Protein AF-A0A6N7HV44-F1 (afdb_monomer)

Structure (mmCIF, N/CA/C/O backbone):
data_AF-A0A6N7HV44-F1
#
_entry.id   AF-A0A6N7HV44-F1
#
loop_
_atom_site.group_PDB
_atom_site.id
_atom_site.type_symbol
_atom_site.label_atom_id
_atom_site.label_alt_id
_atom_site.label_comp_id
_atom_site.label_asym_id
_atom_site.label_entity_id
_atom_site.label_seq_id
_atom_site.pdbx_PDB_ins_code
_atom_site.Cartn_x
_atom_site.Cartn_y
_atom_site.Cartn_z
_atom_site.occupancy
_atom_site.B_iso_or_equiv
_atom_site.auth_seq_id
_atom_site.auth_comp_id
_atom_site.auth_asym_id
_atom_site.auth_atom_id
_atom_site.pdbx_PDB_model_num
ATOM 1 N N . MET A 1 1 ? 0.371 7.170 -25.358 1.00 44.53 1 MET A N 1
ATOM 2 C CA . MET A 1 1 ? 0.422 5.811 -24.770 1.00 44.53 1 MET A CA 1
ATOM 3 C C . MET A 1 1 ? -0.003 5.939 -23.317 1.00 44.53 1 MET A C 1
ATOM 5 O O . MET A 1 1 ? 0.373 6.933 -22.708 1.00 44.53 1 MET A O 1
ATOM 9 N N . SER A 1 2 ? -0.839 5.037 -22.796 1.00 57.25 2 SER A N 1
ATOM 10 C CA . SER A 1 2 ? -1.269 5.113 -21.392 1.00 57.25 2 SER A CA 1
ATOM 11 C C . SER A 1 2 ? -0.054 4.933 -20.475 1.00 57.25 2 SER A C 1
ATOM 13 O O . SER A 1 2 ? 0.762 4.050 -20.718 1.00 57.25 2 SER A O 1
ATOM 15 N N . THR A 1 3 ? 0.102 5.785 -19.461 1.00 82.81 3 THR A N 1
ATOM 16 C CA . THR A 1 3 ? 1.220 5.741 -18.492 1.00 82.81 3 THR A CA 1
ATOM 17 C C . THR A 1 3 ? 1.014 4.703 -17.382 1.00 82.81 3 THR A C 1
ATOM 19 O O . THR A 1 3 ? 1.837 4.588 -16.479 1.00 82.81 3 THR A O 1
ATOM 22 N N . HIS A 1 4 ? -0.100 3.973 -17.436 1.00 91.25 4 HIS A N 1
ATOM 23 C CA . HIS A 1 4 ? -0.541 2.956 -16.489 1.00 91.25 4 HIS A CA 1
ATOM 24 C C . HIS A 1 4 ? -1.362 1.884 -17.227 1.00 91.25 4 HIS A C 1
ATOM 26 O O . HIS A 1 4 ? -1.752 2.080 -18.382 1.00 91.25 4 HIS A O 1
ATOM 32 N N . GLY A 1 5 ? -1.634 0.767 -16.553 1.00 95.38 5 GLY A N 1
ATOM 33 C CA . GLY A 1 5 ? -2.371 -0.378 -17.082 1.00 95.38 5 GLY A CA 1
ATOM 34 C C . GLY A 1 5 ? -1.591 -1.693 -16.967 1.00 95.38 5 GLY A C 1
ATOM 35 O O . GLY A 1 5 ? -0.561 -1.751 -16.286 1.00 95.38 5 GLY A O 1
ATOM 36 N N . PRO A 1 6 ? -2.080 -2.769 -17.607 1.00 97.25 6 PRO A N 1
ATOM 37 C CA . PRO A 1 6 ? -1.416 -4.068 -17.611 1.00 97.25 6 PRO A CA 1
ATOM 38 C C . PRO A 1 6 ? -0.027 -4.006 -18.261 1.00 97.25 6 PRO A C 1
ATOM 40 O O . PRO A 1 6 ? 0.135 -3.478 -19.357 1.00 97.25 6 PRO A O 1
ATOM 43 N N . LEU A 1 7 ? 0.965 -4.603 -17.601 1.00 97.50 7 LEU A N 1
ATOM 44 C CA . LEU A 1 7 ? 2.312 -4.841 -18.139 1.00 97.50 7 LEU A CA 1
ATOM 45 C C . LEU A 1 7 ? 2.432 -6.214 -18.812 1.00 97.50 7 LEU A C 1
ATOM 47 O O . LEU A 1 7 ? 3.400 -6.498 -19.511 1.00 97.50 7 LEU A O 1
ATOM 51 N N . VAL A 1 8 ? 1.459 -7.090 -18.567 1.00 97.06 8 VAL A N 1
ATOM 52 C CA . VAL A 1 8 ? 1.407 -8.457 -19.084 1.00 97.06 8 VAL A CA 1
ATOM 53 C C . VAL A 1 8 ? -0.006 -8.768 -19.561 1.00 97.06 8 VAL A C 1
ATOM 55 O O . VAL A 1 8 ? -0.971 -8.163 -19.094 1.00 97.06 8 VAL A O 1
ATOM 58 N N . ASP A 1 9 ? -0.146 -9.763 -20.437 1.00 96.88 9 ASP A N 1
ATOM 59 C CA . ASP A 1 9 ? -1.463 -10.305 -20.774 1.00 96.88 9 ASP A CA 1
ATOM 60 C C . ASP A 1 9 ? -2.118 -10.903 -19.507 1.00 96.88 9 ASP A C 1
ATOM 62 O O . ASP A 1 9 ? -1.552 -11.834 -18.911 1.00 96.88 9 ASP A O 1
ATOM 66 N N . PRO A 1 10 ? -3.315 -10.431 -19.094 1.00 95.50 10 PRO A N 1
ATOM 67 C CA . PRO A 1 10 ? -4.035 -10.966 -17.942 1.00 95.50 10 PRO A CA 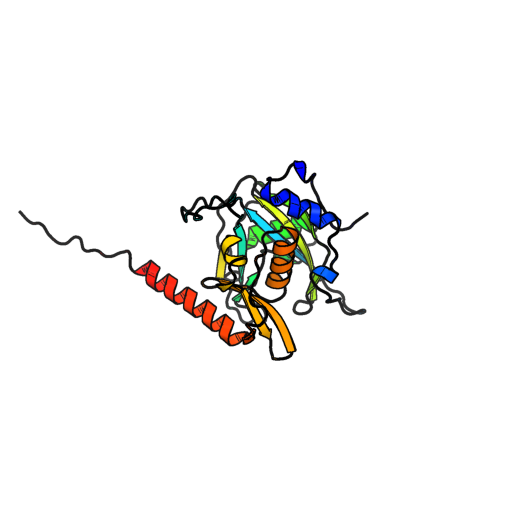1
ATOM 68 C C . PRO A 1 10 ? -4.333 -12.471 -18.016 1.00 95.50 10 PRO A C 1
ATOM 70 O O . PRO A 1 10 ? -4.612 -13.088 -16.992 1.00 95.50 10 PRO A O 1
ATOM 73 N N . ALA A 1 11 ? -4.305 -13.109 -19.188 1.00 94.81 11 ALA A N 1
ATOM 74 C CA . ALA A 1 11 ? -4.445 -14.562 -19.293 1.00 94.81 11 ALA A CA 1
ATOM 75 C C . ALA A 1 11 ? -3.256 -15.322 -18.669 1.00 94.81 11 ALA A C 1
ATOM 77 O O . ALA A 1 11 ? -3.420 -16.460 -18.218 1.00 94.81 11 ALA A O 1
ATOM 78 N N . THR A 1 12 ? -2.088 -14.677 -18.596 1.00 95.50 12 THR A N 1
ATOM 79 C CA . THR A 1 12 ? -0.819 -15.270 -18.146 1.00 95.50 12 THR A CA 1
ATOM 80 C C . THR A 1 12 ? -0.569 -15.150 -16.641 1.00 95.50 12 THR A C 1
ATOM 82 O O . THR A 1 12 ? 0.448 -15.647 -16.158 1.00 95.50 12 THR A O 1
ATOM 85 N N . VAL A 1 13 ? -1.455 -14.483 -15.892 1.00 94.56 13 VAL A N 1
ATOM 86 C CA . VAL A 1 13 ? -1.372 -14.364 -14.425 1.00 94.56 13 VAL A CA 1
ATOM 87 C C . VAL A 1 13 ? -2.276 -15.403 -13.737 1.00 94.56 13 VAL A C 1
ATOM 89 O O . VAL A 1 13 ? -3.190 -15.943 -14.384 1.00 94.56 13 VAL A O 1
ATOM 92 N N . PRO A 1 14 ? -2.066 -15.699 -12.435 1.00 92.25 14 PRO A N 1
ATOM 93 C CA . PRO A 1 14 ? -2.928 -16.609 -11.683 1.00 92.25 14 PRO A CA 1
ATOM 94 C C . PRO A 1 14 ? -4.411 -16.236 -11.780 1.00 92.25 14 PRO A C 1
ATOM 96 O O . PRO A 1 14 ? -4.765 -15.057 -11.805 1.00 92.25 14 PRO A O 1
ATOM 99 N N . GLY A 1 15 ? -5.286 -17.249 -11.794 1.00 91.75 15 GLY A N 1
ATOM 100 C CA . GLY A 1 15 ? -6.733 -17.083 -11.989 1.00 91.75 15 GLY A CA 1
ATOM 101 C C . GLY A 1 15 ? -7.371 -16.039 -11.065 1.00 91.75 15 GLY A C 1
ATOM 102 O O . GLY A 1 15 ? -8.158 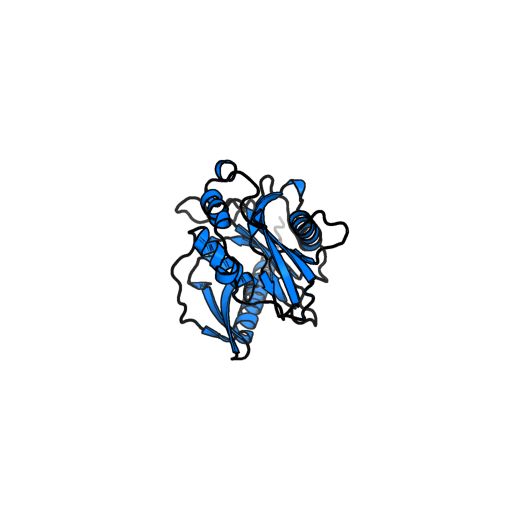-15.216 -11.528 1.00 91.75 15 GLY A O 1
ATOM 103 N N . TRP A 1 16 ? -6.962 -16.021 -9.794 1.00 90.75 16 TRP A N 1
ATOM 104 C CA . TRP A 1 16 ? -7.446 -15.078 -8.782 1.00 90.75 16 TRP A CA 1
ATOM 105 C C . TRP A 1 16 ? -7.056 -13.616 -9.059 1.00 90.75 16 TRP A C 1
ATOM 107 O O . TRP A 1 16 ? -7.758 -12.714 -8.612 1.00 90.75 16 TRP A O 1
ATOM 117 N N . MET A 1 17 ? -5.986 -13.358 -9.821 1.00 93.75 17 MET A N 1
ATOM 118 C CA . MET A 1 17 ? -5.486 -12.007 -10.112 1.00 93.75 17 MET A CA 1
ATOM 119 C C . MET A 1 17 ? -6.024 -11.441 -11.433 1.00 93.75 17 MET A C 1
ATOM 121 O O . MET A 1 17 ? -5.955 -10.237 -11.670 1.00 93.75 17 MET A O 1
ATOM 125 N N . ARG A 1 18 ? -6.578 -12.286 -12.313 1.00 95.19 18 ARG A N 1
ATOM 126 C CA . ARG A 1 18 ? -6.957 -11.887 -13.682 1.00 95.19 18 ARG A CA 1
ATOM 127 C C . ARG A 1 18 ? -7.929 -10.711 -13.714 1.00 95.19 18 ARG A C 1
ATOM 129 O O . ARG A 1 18 ? -7.759 -9.816 -14.536 1.00 95.19 18 ARG A O 1
ATOM 136 N N . ARG A 1 19 ? -8.940 -10.711 -12.833 1.00 95.44 19 ARG A N 1
ATOM 137 C CA . ARG A 1 19 ? -9.914 -9.609 -12.731 1.00 95.44 19 ARG A CA 1
ATOM 138 C C . ARG A 1 19 ? -9.224 -8.308 -12.330 1.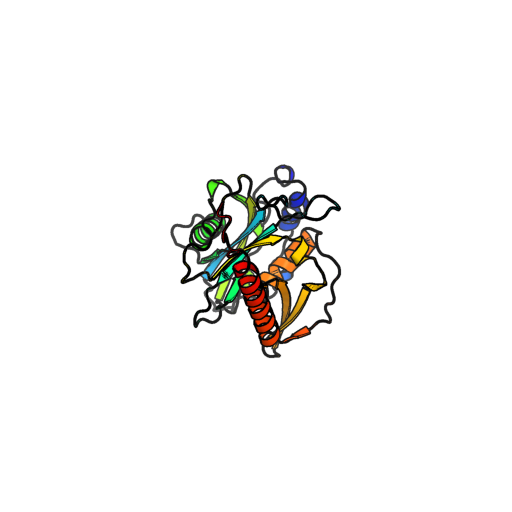00 95.44 19 ARG A C 1
ATOM 140 O O . ARG A 1 19 ? -9.440 -7.298 -12.988 1.00 95.44 19 ARG A O 1
ATOM 147 N N . LEU A 1 20 ? -8.365 -8.371 -11.311 1.00 95.50 20 LEU A N 1
ATOM 148 C CA . LEU A 1 20 ? -7.593 -7.231 -10.825 1.00 95.50 20 LEU A CA 1
ATOM 149 C C . LEU A 1 20 ? -6.723 -6.631 -11.940 1.00 95.50 20 LEU A C 1
ATOM 151 O O . LEU A 1 20 ? -6.824 -5.438 -12.198 1.00 95.50 20 LEU A O 1
ATOM 155 N N . VAL A 1 21 ? -5.941 -7.450 -12.657 1.00 97.19 21 VAL A N 1
ATOM 156 C CA . VAL A 1 21 ? -5.084 -6.962 -13.756 1.00 97.19 21 VAL A CA 1
ATOM 157 C C . VAL A 1 21 ? -5.916 -6.381 -14.902 1.00 97.19 21 VAL A C 1
ATOM 159 O O . VAL A 1 21 ? -5.584 -5.316 -15.397 1.00 97.19 21 VAL A O 1
ATOM 162 N N . ARG A 1 22 ? -7.028 -7.012 -15.307 1.00 96.88 22 ARG A N 1
ATOM 163 C CA . ARG A 1 22 ? -7.910 -6.445 -16.351 1.00 96.88 22 ARG A CA 1
ATOM 164 C C . ARG A 1 22 ? -8.488 -5.088 -15.954 1.00 96.88 22 ARG A C 1
ATOM 166 O O . ARG A 1 22 ? -8.609 -4.204 -16.793 1.00 96.88 22 ARG A O 1
ATOM 173 N N . ALA A 1 23 ? -8.845 -4.917 -14.685 1.00 95.69 23 ALA A N 1
ATOM 174 C CA . ALA A 1 23 ? -9.428 -3.673 -14.206 1.00 95.69 23 ALA A CA 1
ATOM 175 C C . ALA A 1 23 ? -8.439 -2.490 -14.234 1.00 95.69 23 ALA A C 1
ATOM 177 O O . ALA A 1 23 ? -8.887 -1.347 -14.314 1.00 95.69 23 ALA A O 1
ATOM 178 N N . THR A 1 24 ? -7.117 -2.729 -14.227 1.00 95.62 24 THR A N 1
ATOM 179 C CA . THR A 1 24 ? -6.125 -1.636 -14.253 1.00 95.62 24 THR A CA 1
ATOM 180 C C . THR A 1 24 ? -6.063 -0.893 -15.583 1.00 95.62 24 THR A C 1
ATOM 182 O O . THR A 1 24 ? -5.658 0.265 -15.599 1.00 95.62 24 THR A O 1
ATOM 185 N N . GLU A 1 25 ? -6.511 -1.509 -16.681 1.00 94.38 25 GLU A N 1
ATOM 186 C CA . GLU A 1 25 ? -6.585 -0.875 -18.007 1.00 94.38 25 GLU A CA 1
ATOM 187 C C . GLU A 1 25 ? -7.454 0.391 -17.999 1.00 94.38 25 GLU A C 1
ATOM 189 O O . GLU A 1 25 ? -7.177 1.345 -18.719 1.00 94.38 25 GLU A O 1
ATOM 194 N N . HIS A 1 26 ? -8.477 0.410 -17.144 1.00 92.75 26 HIS A N 1
ATOM 195 C CA . HIS A 1 26 ? -9.445 1.501 -17.032 1.00 92.75 26 HIS A CA 1
ATOM 196 C C . HIS A 1 26 ? -9.323 2.255 -15.700 1.00 92.75 26 HIS A C 1
ATOM 198 O O . HIS A 1 26 ? -10.220 3.022 -15.338 1.00 92.75 26 HIS A O 1
ATOM 204 N N . ALA A 1 27 ? -8.251 2.011 -14.942 1.00 91.81 27 ALA A N 1
ATOM 205 C CA . ALA A 1 27 ? -8.044 2.641 -13.649 1.00 91.81 27 ALA A CA 1
ATOM 206 C C . ALA A 1 27 ? -7.784 4.137 -13.814 1.00 91.81 27 ALA A C 1
ATOM 208 O O . ALA A 1 27 ? -6.936 4.551 -14.595 1.00 91.81 27 ALA A O 1
ATOM 209 N N . ARG A 1 28 ? -8.475 4.964 -13.032 1.00 89.38 28 ARG A N 1
ATOM 210 C CA . ARG A 1 28 ? -8.265 6.413 -13.016 1.00 89.38 28 ARG A CA 1
ATOM 211 C C . ARG A 1 28 ? -7.860 6.861 -11.620 1.00 89.38 28 ARG A C 1
ATOM 213 O O . ARG A 1 28 ? -8.396 6.377 -10.625 1.00 89.38 28 ARG A O 1
ATOM 220 N N . GLY A 1 29 ? -6.913 7.797 -11.545 1.00 86.06 29 GLY A N 1
ATOM 221 C CA . GLY A 1 29 ? -6.385 8.281 -10.267 1.00 86.06 29 GLY A CA 1
ATOM 222 C C . GLY A 1 29 ? -7.478 8.827 -9.342 1.00 86.06 29 GLY A C 1
ATOM 223 O O . GLY A 1 29 ? -7.471 8.519 -8.156 1.00 86.06 29 GLY A O 1
ATOM 224 N N . ASP A 1 30 ? -8.482 9.517 -9.895 1.00 85.25 30 ASP A N 1
ATOM 225 C CA . ASP A 1 30 ? -9.621 10.106 -9.170 1.00 85.25 30 ASP A CA 1
ATOM 226 C C . ASP A 1 30 ? -10.544 9.082 -8.486 1.00 85.25 30 ASP A C 1
ATOM 228 O O . ASP A 1 30 ? -11.299 9.448 -7.579 1.00 85.25 30 ASP A O 1
ATOM 232 N N . GLN A 1 31 ? -10.481 7.810 -8.896 1.00 84.38 31 GLN A N 1
ATOM 233 C CA . GLN A 1 31 ? -11.181 6.699 -8.243 1.00 84.38 31 GLN A CA 1
ATOM 234 C C . GLN A 1 31 ? -10.471 6.234 -6.965 1.00 84.38 31 GLN A C 1
ATOM 236 O O . GLN A 1 31 ? -11.116 5.648 -6.101 1.00 84.38 31 GLN A O 1
ATOM 241 N N . ILE A 1 32 ? -9.164 6.489 -6.853 1.00 83.44 32 ILE A N 1
ATOM 242 C CA . ILE A 1 32 ? -8.319 6.073 -5.726 1.00 83.44 32 ILE A CA 1
ATOM 243 C C . ILE A 1 32 ? -8.083 7.258 -4.784 1.00 83.44 32 ILE A C 1
ATOM 245 O O . ILE A 1 32 ? -8.259 7.162 -3.572 1.00 83.44 32 ILE A O 1
ATOM 249 N N . SER A 1 33 ? -7.684 8.398 -5.348 1.00 84.00 33 SER A N 1
ATOM 250 C CA . SER A 1 33 ? -7.395 9.638 -4.638 1.00 84.00 33 SER A CA 1
ATOM 251 C C . SER A 1 33 ? -7.698 10.835 -5.533 1.00 84.00 33 SER A C 1
ATOM 253 O O . SER A 1 33 ? -7.181 10.956 -6.638 1.00 84.00 33 SER A O 1
ATOM 255 N N . ARG A 1 34 ? -8.496 11.780 -5.029 1.00 80.44 34 ARG A N 1
ATOM 256 C CA . ARG A 1 34 ? -8.766 13.059 -5.714 1.00 80.44 34 ARG A CA 1
ATOM 257 C C . ARG A 1 34 ? -7.754 14.151 -5.373 1.00 80.44 34 ARG A C 1
ATOM 259 O O . ARG A 1 34 ? -7.957 15.307 -5.726 1.00 80.44 34 ARG A O 1
ATOM 266 N N . ARG A 1 35 ? -6.703 13.811 -4.623 1.00 81.88 35 ARG A N 1
ATOM 267 C CA . ARG A 1 35 ? -5.685 14.776 -4.211 1.00 81.88 35 ARG A CA 1
ATOM 268 C C . ARG A 1 35 ? -4.776 15.070 -5.398 1.00 81.88 35 ARG A C 1
ATOM 270 O O . ARG A 1 35 ? -4.290 14.144 -6.042 1.00 81.88 35 ARG A O 1
ATOM 277 N N . LEU A 1 36 ? -4.554 16.351 -5.661 1.00 75.81 36 LEU A N 1
ATOM 278 C CA . LEU A 1 36 ? -3.699 16.841 -6.738 1.00 75.81 36 LEU A CA 1
ATOM 279 C C . LEU A 1 36 ? -2.500 17.583 -6.140 1.00 75.81 36 LEU A C 1
ATOM 281 O O . LEU A 1 36 ? -2.641 18.155 -5.053 1.00 75.81 36 LEU A O 1
ATOM 285 N N . PRO A 1 37 ? -1.331 17.546 -6.803 1.00 78.19 37 PRO A N 1
ATOM 286 C CA . PRO A 1 37 ? -0.209 18.379 -6.402 1.00 78.19 37 PRO A CA 1
ATOM 287 C C . PRO A 1 37 ? -0.571 19.868 -6.543 1.00 78.19 37 PRO A C 1
ATOM 289 O O . PRO A 1 37 ? -1.438 20.193 -7.356 1.00 78.19 37 PRO A O 1
ATOM 292 N N . PRO A 1 38 ? 0.072 20.765 -5.775 1.00 79.56 38 PRO A N 1
ATOM 293 C CA . PRO A 1 38 ? -0.028 22.204 -6.002 1.00 79.56 38 PRO A CA 1
ATOM 294 C C . PRO A 1 38 ? 0.448 22.559 -7.416 1.00 79.56 38 PRO A C 1
ATOM 296 O O . PRO A 1 38 ? 1.340 21.888 -7.942 1.00 79.56 38 PRO A O 1
ATOM 299 N N . ASP A 1 39 ? -0.106 23.618 -8.010 1.00 74.38 39 ASP A N 1
ATOM 300 C CA . ASP A 1 39 ? 0.261 24.064 -9.365 1.00 74.38 39 ASP A CA 1
ATOM 301 C C . ASP A 1 39 ? 1.742 24.482 -9.472 1.00 74.38 39 ASP A C 1
ATOM 303 O O . ASP A 1 39 ? 2.353 24.351 -10.531 1.00 74.38 39 ASP A O 1
ATOM 307 N N . ASP A 1 40 ? 2.328 24.949 -8.368 1.00 76.44 40 ASP A N 1
ATOM 308 C CA . ASP A 1 40 ? 3.732 25.344 -8.206 1.00 76.44 40 ASP A CA 1
ATOM 309 C C . ASP A 1 40 ? 4.590 24.282 -7.495 1.00 76.44 40 ASP A C 1
ATOM 311 O O . ASP A 1 40 ? 5.772 24.499 -7.225 1.00 76.44 40 ASP A O 1
ATOM 315 N N . GLY A 1 41 ? 4.005 23.126 -7.179 1.00 69.06 41 GLY A N 1
ATOM 316 C CA . GLY A 1 41 ? 4.705 22.042 -6.513 1.00 69.06 41 GLY A CA 1
ATOM 317 C C . GLY A 1 41 ? 5.624 21.290 -7.472 1.00 69.06 41 GLY A C 1
ATOM 318 O O . GLY A 1 41 ? 5.214 20.905 -8.569 1.00 69.06 41 GLY A O 1
ATOM 319 N N . ASP A 1 42 ? 6.831 20.975 -7.004 1.00 83.94 42 ASP A N 1
ATOM 320 C CA . ASP A 1 42 ? 7.720 19.992 -7.629 1.00 83.94 42 ASP A CA 1
ATOM 321 C C . ASP A 1 42 ? 7.728 18.694 -6.802 1.00 83.94 42 ASP A C 1
ATOM 323 O O . ASP A 1 42 ? 8.637 18.448 -6.003 1.00 83.94 42 ASP A O 1
ATOM 327 N N . PRO A 1 43 ? 6.645 17.894 -6.852 1.00 87.81 43 PRO A N 1
ATOM 328 C CA . PRO A 1 43 ? 6.581 16.661 -6.093 1.00 87.81 43 PRO A CA 1
ATOM 329 C C . PRO A 1 43 ? 7.538 15.633 -6.690 1.00 87.81 43 PRO A C 1
ATOM 331 O O . PRO A 1 43 ? 7.564 15.395 -7.901 1.00 87.81 43 PRO A O 1
ATOM 334 N N . ARG A 1 44 ? 8.276 14.969 -5.805 1.00 92.56 44 ARG A N 1
ATOM 335 C CA . ARG A 1 44 ? 9.219 13.921 -6.191 1.00 92.56 44 ARG A CA 1
ATOM 336 C C . ARG A 1 44 ? 8.459 12.686 -6.670 1.00 92.56 44 ARG A C 1
ATOM 338 O O . ARG A 1 44 ? 7.379 12.383 -6.159 1.00 92.56 44 ARG A O 1
ATOM 345 N N . ASP A 1 45 ? 9.012 11.971 -7.640 1.00 95.94 45 ASP A N 1
ATOM 346 C CA . ASP A 1 45 ? 8.469 10.676 -8.045 1.00 95.94 45 ASP A CA 1
ATOM 347 C C . ASP A 1 45 ? 8.882 9.604 -7.019 1.00 95.94 45 ASP A C 1
ATOM 349 O O . ASP A 1 45 ? 9.997 9.602 -6.497 1.00 95.94 45 ASP A O 1
ATOM 353 N N . ALA A 1 46 ? 7.949 8.710 -6.710 1.00 97.31 46 ALA A N 1
ATOM 354 C CA . ALA A 1 46 ? 8.135 7.577 -5.812 1.00 97.31 46 ALA A CA 1
ATOM 355 C C . ALA A 1 46 ? 7.352 6.377 -6.346 1.00 97.31 46 ALA A C 1
ATOM 357 O O . ALA A 1 46 ? 6.398 6.545 -7.116 1.00 97.31 46 ALA A O 1
ATOM 358 N N . SER A 1 47 ? 7.707 5.171 -5.916 1.00 98.31 47 SER A N 1
ATOM 359 C CA . SER A 1 47 ? 6.986 3.956 -6.302 1.00 98.31 47 SER A CA 1
ATOM 360 C C . SER A 1 47 ? 6.798 3.027 -5.117 1.00 98.31 47 SER A C 1
ATOM 362 O O . SER A 1 47 ? 7.657 2.939 -4.249 1.00 98.31 47 SER A O 1
ATOM 364 N N . VAL A 1 48 ? 5.659 2.335 -5.088 1.00 98.56 48 VAL A N 1
ATOM 365 C CA . VAL A 1 48 ? 5.343 1.346 -4.049 1.00 98.56 48 VAL A CA 1
ATOM 366 C C . VAL A 1 48 ? 4.991 0.010 -4.674 1.00 98.56 48 VAL A C 1
ATOM 368 O O . VAL A 1 48 ? 4.305 -0.039 -5.699 1.00 98.56 48 VAL A O 1
ATOM 371 N N . LEU A 1 49 ? 5.424 -1.078 -4.047 1.00 98.75 49 LEU A N 1
ATOM 372 C CA . LEU A 1 49 ? 5.170 -2.434 -4.503 1.00 98.75 49 LEU A CA 1
ATOM 373 C C . LEU A 1 49 ? 3.936 -3.021 -3.810 1.00 98.75 49 LEU A C 1
ATOM 375 O O . LEU A 1 49 ? 3.956 -3.383 -2.636 1.00 98.75 49 LEU A O 1
ATOM 379 N N . VAL A 1 50 ? 2.857 -3.195 -4.568 1.00 98.62 50 VAL A N 1
ATOM 380 C CA . VAL A 1 50 ? 1.677 -3.948 -4.132 1.00 98.62 50 VAL A CA 1
ATOM 381 C C . VAL A 1 50 ? 1.879 -5.409 -4.529 1.00 98.62 50 VAL A C 1
ATOM 383 O O . VAL A 1 50 ? 1.491 -5.845 -5.620 1.00 98.62 50 VAL A O 1
ATOM 386 N N . LEU A 1 51 ? 2.545 -6.158 -3.651 1.00 98.31 51 LEU A N 1
ATOM 387 C CA . LEU A 1 51 ? 2.948 -7.535 -3.910 1.00 98.31 51 LEU A CA 1
ATOM 388 C C . LEU A 1 51 ? 1.967 -8.538 -3.307 1.00 98.31 51 LEU A C 1
ATOM 390 O O . LEU A 1 51 ? 1.862 -8.654 -2.087 1.00 98.31 51 LEU A O 1
ATOM 394 N N . PHE A 1 52 ? 1.294 -9.297 -4.170 1.00 96.69 52 PHE A N 1
ATOM 395 C CA . PHE A 1 52 ? 0.409 -10.381 -3.757 1.00 96.69 52 PHE A CA 1
ATOM 396 C C . PHE A 1 52 ? 1.106 -11.745 -3.792 1.00 96.69 52 PHE A C 1
ATOM 398 O O . PHE A 1 52 ? 1.869 -12.053 -4.714 1.00 96.69 52 PHE A O 1
ATOM 405 N N . ALA A 1 53 ? 0.785 -12.619 -2.844 1.00 89.75 53 ALA A N 1
ATOM 406 C CA . ALA A 1 53 ? 1.149 -14.030 -2.906 1.00 89.75 53 ALA A CA 1
ATOM 407 C C . ALA A 1 53 ? -0.091 -14.914 -3.015 1.00 89.75 53 ALA A C 1
ATOM 409 O O . ALA A 1 53 ? -1.189 -14.551 -2.597 1.00 89.75 53 ALA A O 1
ATOM 410 N N . ASN A 1 54 ? 0.092 -16.117 -3.555 1.00 84.06 54 ASN A N 1
ATOM 411 C CA . ASN A 1 54 ? -0.975 -17.107 -3.577 1.00 84.06 54 ASN A CA 1
ATOM 412 C C . ASN A 1 54 ? -1.381 -17.476 -2.136 1.00 84.06 54 ASN A C 1
ATOM 414 O O . ASN A 1 54 ? -0.506 -17.691 -1.301 1.00 84.06 54 ASN A O 1
ATOM 418 N N . GLY A 1 55 ? -2.685 -17.612 -1.869 1.00 64.69 55 GLY A N 1
ATOM 419 C CA . GLY A 1 55 ? -3.273 -17.807 -0.531 1.00 64.69 55 GLY A CA 1
ATOM 420 C C . GLY A 1 55 ? -2.934 -19.117 0.198 1.00 64.69 55 GLY A C 1
ATOM 421 O O . GLY A 1 55 ? -3.593 -19.467 1.176 1.00 64.69 55 GLY A O 1
ATOM 422 N N . ALA A 1 56 ? -1.936 -19.863 -0.277 1.00 55.47 56 ALA A N 1
ATOM 423 C CA . ALA A 1 56 ? -1.337 -20.980 0.436 1.00 55.47 56 ALA A CA 1
ATOM 424 C C . ALA A 1 56 ? -0.127 -20.442 1.210 1.00 55.47 56 ALA A C 1
ATOM 426 O O . ALA A 1 56 ? 0.978 -20.341 0.676 1.00 55.47 56 ALA A O 1
ATOM 427 N N . ASN A 1 57 ? -0.346 -20.037 2.459 1.00 47.84 57 ASN A N 1
ATOM 428 C CA . ASN A 1 57 ? 0.741 -19.647 3.344 1.00 47.84 57 ASN A CA 1
ATOM 429 C C . ASN A 1 57 ? 1.655 -20.871 3.603 1.00 47.84 57 ASN A C 1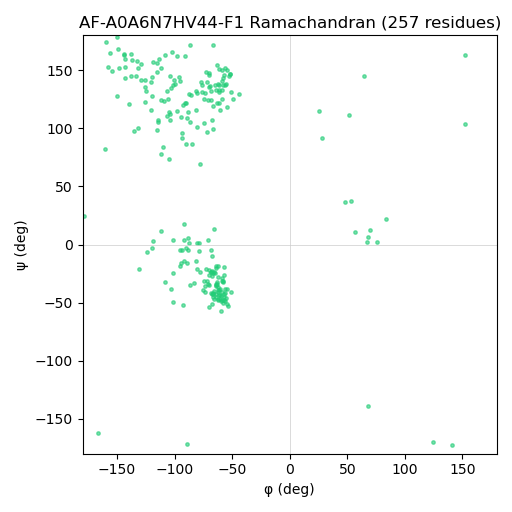
ATOM 431 O O . ASN A 1 57 ? 1.161 -21.880 4.109 1.00 47.84 57 ASN A O 1
ATOM 435 N N . PRO A 1 58 ? 2.966 -20.822 3.300 1.00 40.22 58 PRO A N 1
ATOM 436 C CA . PRO A 1 58 ? 3.895 -21.895 3.660 1.00 40.22 58 PRO A CA 1
ATOM 437 C C . PRO A 1 58 ? 4.128 -22.021 5.181 1.00 40.22 58 PRO A C 1
ATOM 439 O O . PRO A 1 58 ? 4.703 -23.014 5.612 1.00 40.22 58 PRO A O 1
ATOM 442 N N . ALA A 1 59 ? 3.661 -21.067 6.001 1.00 41.75 59 ALA A N 1
ATOM 443 C CA . ALA A 1 59 ? 3.820 -21.060 7.461 1.00 41.75 59 ALA A CA 1
ATOM 444 C C . ALA A 1 59 ? 2.660 -21.713 8.254 1.00 41.75 59 ALA A C 1
ATOM 446 O O . ALA A 1 59 ? 2.524 -21.485 9.452 1.00 41.75 59 ALA A O 1
ATOM 447 N N . GLY A 1 60 ? 1.807 -22.527 7.620 1.00 33.19 60 GLY A N 1
ATOM 448 C CA . GLY A 1 60 ? 0.915 -23.454 8.339 1.00 33.19 60 GLY A CA 1
ATOM 449 C C . GLY A 1 60 ? -0.317 -22.858 9.038 1.00 33.19 60 GLY A C 1
ATOM 450 O O . GLY A 1 60 ? -1.092 -23.615 9.620 1.00 33.19 60 GLY A O 1
ATOM 451 N N . ALA A 1 61 ? -0.574 -21.550 8.950 1.00 38.97 61 ALA A N 1
ATOM 452 C CA . ALA A 1 61 ? -1.865 -21.001 9.364 1.00 38.97 61 ALA A CA 1
ATOM 453 C C . ALA A 1 61 ? -2.928 -21.362 8.311 1.00 38.97 61 ALA A C 1
ATOM 455 O O . ALA A 1 61 ? -2.945 -20.821 7.204 1.00 38.97 61 ALA A O 1
ATOM 456 N N . ALA A 1 62 ? -3.773 -22.338 8.642 1.00 34.31 62 ALA A N 1
ATOM 457 C CA . ALA A 1 62 ? -4.842 -22.819 7.781 1.00 34.31 62 ALA A CA 1
ATOM 458 C C . ALA A 1 62 ? -5.837 -21.692 7.456 1.00 34.31 62 ALA A C 1
ATOM 460 O O . ALA A 1 62 ? -6.552 -21.212 8.333 1.00 34.31 62 ALA A O 1
ATOM 461 N N . ASN A 1 63 ? -5.934 -21.319 6.178 1.00 40.59 63 ASN A N 1
ATOM 462 C CA . ASN A 1 63 ? -7.103 -20.613 5.668 1.00 40.59 63 ASN A CA 1
ATOM 463 C C . ASN A 1 63 ? -8.289 -21.587 5.724 1.00 40.59 63 ASN A C 1
ATOM 465 O O . ASN A 1 63 ? -8.351 -22.556 4.964 1.00 40.59 63 ASN A O 1
ATOM 469 N N . THR A 1 64 ? -9.215 -21.368 6.657 1.00 36.06 64 THR A N 1
ATOM 470 C CA . THR A 1 64 ? -10.447 -22.150 6.780 1.00 36.06 64 THR A CA 1
ATOM 471 C C . THR A 1 64 ? -11.357 -21.906 5.572 1.00 36.06 64 THR A C 1
ATOM 473 O O . THR A 1 64 ? -12.040 -20.898 5.460 1.00 36.06 64 THR A O 1
ATOM 476 N N . ALA A 1 65 ? -11.288 -22.867 4.649 1.00 33.19 65 ALA A N 1
ATOM 477 C CA . ALA A 1 65 ? -12.297 -23.366 3.713 1.00 33.19 65 ALA A CA 1
ATOM 478 C C . ALA A 1 65 ? -13.458 -22.441 3.272 1.00 33.19 65 ALA A C 1
ATOM 480 O O . ALA A 1 65 ? -14.405 -22.205 4.018 1.00 33.19 65 ALA A O 1
ATOM 481 N N . GLY A 1 66 ? -13.473 -22.111 1.970 1.00 33.97 66 GLY A N 1
ATOM 482 C CA . GLY A 1 66 ? -14.683 -21.747 1.218 1.00 33.97 66 GLY A CA 1
ATOM 483 C C . GLY A 1 66 ? -14.412 -20.804 0.041 1.00 33.97 66 GLY A C 1
ATOM 484 O O . GLY A 1 66 ? -14.241 -19.612 0.257 1.00 33.97 66 GLY A O 1
ATOM 485 N N . ALA A 1 67 ? -14.425 -21.334 -1.194 1.00 37.16 67 ALA A N 1
ATOM 486 C CA . ALA A 1 67 ? -13.939 -20.709 -2.441 1.00 37.16 67 ALA A CA 1
ATOM 487 C C . ALA A 1 67 ? -12.414 -20.461 -2.439 1.00 37.16 67 ALA A C 1
ATOM 489 O O . ALA A 1 67 ? -11.820 -20.256 -1.389 1.00 37.16 67 ALA A O 1
ATOM 490 N N . GLY A 1 68 ? -11.752 -20.595 -3.596 1.00 54.03 68 GLY A N 1
ATOM 491 C CA . GLY A 1 68 ? -10.282 -20.627 -3.698 1.00 54.03 68 GLY A CA 1
ATOM 492 C C . GLY A 1 68 ? -9.598 -19.555 -2.840 1.00 54.03 68 GLY A C 1
ATOM 493 O O . GLY A 1 68 ? -10.004 -18.398 -2.884 1.00 54.03 68 GLY A O 1
ATOM 494 N N . ALA A 1 69 ? -8.615 -19.963 -2.030 1.00 72.25 69 ALA A N 1
ATOM 495 C CA . ALA A 1 69 ? -8.031 -19.124 -0.985 1.00 72.25 69 ALA A CA 1
ATOM 496 C C . ALA A 1 69 ? -7.640 -17.736 -1.518 1.00 72.25 69 ALA A C 1
ATOM 498 O O . ALA A 1 69 ? -6.896 -17.628 -2.498 1.00 72.25 69 ALA A O 1
ATOM 499 N N . LEU A 1 70 ? -8.159 -16.686 -0.871 1.00 86.56 70 LEU A N 1
ATOM 500 C CA . LEU A 1 70 ? -7.786 -15.302 -1.158 1.00 86.56 70 LEU A CA 1
ATOM 501 C C . LEU A 1 70 ? -6.267 -15.128 -0.989 1.00 86.56 70 LEU A C 1
ATOM 503 O O . LEU A 1 70 ? -5.680 -15.793 -0.130 1.00 86.56 70 LEU A O 1
ATOM 507 N N . PRO A 1 71 ? -5.622 -14.264 -1.793 1.00 93.19 71 PRO A N 1
ATOM 508 C CA . PRO A 1 71 ? -4.187 -14.039 -1.681 1.00 93.19 71 PRO A CA 1
ATOM 509 C C . PRO A 1 71 ? -3.836 -13.366 -0.349 1.00 93.19 71 PRO A C 1
ATOM 511 O O . PRO A 1 71 ? -4.708 -12.915 0.393 1.00 93.19 71 PRO A O 1
ATOM 514 N N . ASP A 1 72 ? -2.547 -13.257 -0.062 1.00 93.25 72 ASP A N 1
ATOM 515 C CA . ASP A 1 72 ? -2.039 -12.297 0.918 1.00 93.25 72 ASP A CA 1
ATOM 516 C C . ASP A 1 72 ? -1.300 -11.158 0.211 1.00 93.25 72 ASP A C 1
ATOM 518 O O . ASP A 1 72 ? -0.987 -11.256 -0.979 1.00 93.25 72 ASP A O 1
ATOM 522 N N . VAL A 1 73 ? -1.086 -10.057 0.927 1.00 96.94 73 VAL A N 1
ATOM 523 C CA . VAL A 1 73 ? -0.388 -8.867 0.443 1.00 96.94 73 VAL A CA 1
ATOM 524 C C . VAL A 1 73 ? 0.761 -8.511 1.380 1.00 96.94 73 VAL A C 1
ATOM 526 O O . VAL A 1 73 ? 0.608 -8.556 2.601 1.00 96.94 73 VAL A O 1
ATOM 529 N N . LEU A 1 74 ? 1.921 -8.181 0.815 1.00 97.38 74 LEU A N 1
ATOM 530 C CA . LEU A 1 74 ? 3.079 -7.735 1.584 1.00 97.38 74 LEU A CA 1
ATOM 531 C C . LEU A 1 74 ? 2.865 -6.303 2.078 1.00 97.38 74 LEU A C 1
ATOM 533 O O . LEU A 1 74 ? 2.622 -5.395 1.281 1.00 97.38 74 LEU A O 1
ATOM 537 N N . LEU A 1 75 ? 2.992 -6.115 3.386 1.00 97.69 75 LEU A N 1
ATOM 538 C CA . LEU A 1 75 ? 2.989 -4.821 4.052 1.00 97.69 75 LEU A CA 1
ATOM 539 C C . LEU A 1 75 ? 4.153 -4.753 5.038 1.00 97.69 75 LEU A C 1
ATOM 541 O O . LEU A 1 75 ? 4.645 -5.775 5.525 1.00 97.69 75 LEU A O 1
ATOM 545 N N . LEU A 1 76 ? 4.552 -3.533 5.367 1.00 96.44 76 LEU A N 1
ATOM 546 C CA . LEU A 1 76 ? 5.503 -3.254 6.431 1.00 96.44 76 LEU A CA 1
ATOM 547 C C . LEU A 1 76 ? 4.955 -2.194 7.377 1.00 96.44 76 LEU A C 1
ATOM 549 O O . LEU A 1 76 ? 4.109 -1.384 6.995 1.00 96.44 76 LEU A O 1
ATOM 553 N N . ARG A 1 77 ? 5.443 -2.197 8.615 1.00 94.69 77 ARG A N 1
ATOM 554 C CA . ARG A 1 77 ? 5.271 -1.102 9.565 1.00 94.69 77 ARG A CA 1
ATOM 555 C C . ARG A 1 77 ? 6.596 -0.370 9.685 1.00 94.69 77 ARG A C 1
ATOM 557 O O . ARG A 1 77 ? 7.600 -0.994 10.023 1.00 94.69 77 ARG A O 1
ATOM 564 N N . ARG A 1 78 ? 6.582 0.940 9.450 1.00 91.44 78 ARG A N 1
ATOM 565 C CA . ARG A 1 78 ? 7.751 1.799 9.674 1.00 91.44 78 ARG A CA 1
ATOM 566 C C . ARG A 1 78 ? 8.156 1.782 11.148 1.00 91.44 78 ARG A C 1
ATOM 568 O O . ARG A 1 78 ? 7.304 1.583 12.016 1.00 91.44 78 ARG A O 1
ATOM 575 N N . ALA A 1 79 ? 9.440 1.976 11.423 1.00 87.50 79 ALA A N 1
ATOM 576 C CA . ALA A 1 79 ? 9.953 2.095 12.780 1.00 87.50 79 ALA A CA 1
ATOM 577 C C . ALA A 1 79 ? 9.243 3.220 13.555 1.00 87.50 79 ALA A C 1
ATOM 579 O O . ALA A 1 79 ? 8.757 4.198 12.976 1.00 87.50 79 ALA A O 1
ATOM 580 N N . ASP A 1 80 ? 9.176 3.078 14.877 1.00 77.88 80 ASP A N 1
ATOM 581 C CA . ASP A 1 80 ? 8.592 4.074 15.776 1.00 77.88 80 ASP A CA 1
ATOM 582 C C . ASP A 1 80 ? 9.603 5.225 15.984 1.00 77.88 80 ASP A C 1
ATOM 584 O O . ASP A 1 80 ? 10.240 5.354 17.027 1.00 77.88 80 ASP A O 1
ATOM 588 N N . GLY A 1 81 ? 9.833 6.007 14.924 1.00 69.62 81 GLY A N 1
ATOM 589 C CA . GLY A 1 81 ? 10.736 7.160 14.899 1.00 69.62 81 GLY A CA 1
ATOM 590 C C . GLY A 1 81 ? 10.069 8.486 15.292 1.00 69.62 81 GLY A C 1
ATOM 591 O O . GLY A 1 81 ? 8.922 8.537 15.726 1.00 69.62 81 GLY A O 1
ATOM 592 N N . GLY A 1 82 ? 10.796 9.595 15.125 1.00 58.28 82 GLY A N 1
ATOM 593 C CA . GLY A 1 82 ? 10.293 10.953 15.396 1.00 58.28 82 GLY A CA 1
ATOM 594 C C . GLY A 1 82 ? 9.654 11.663 14.195 1.00 58.28 82 GLY A C 1
ATOM 595 O O . GLY A 1 82 ? 9.330 12.846 14.299 1.00 58.28 82 GLY A O 1
ATOM 596 N N . ASP A 1 83 ? 9.528 10.995 13.047 1.00 68.00 83 ASP A N 1
ATOM 597 C CA . ASP A 1 83 ? 8.959 11.590 11.838 1.00 68.00 83 ASP A CA 1
ATOM 598 C C . ASP A 1 83 ? 7.421 11.474 11.790 1.00 68.00 83 ASP A C 1
ATOM 600 O O . ASP A 1 83 ? 6.778 10.818 12.610 1.00 68.00 83 ASP A O 1
ATOM 604 N N . ALA A 1 84 ? 6.806 12.138 10.808 1.00 60.81 84 ALA A N 1
ATOM 605 C CA . ALA A 1 84 ? 5.352 12.151 10.632 1.00 60.81 84 ALA A CA 1
ATOM 606 C C . ALA A 1 84 ? 4.751 10.791 10.205 1.00 60.81 84 ALA A C 1
ATOM 608 O O . ALA A 1 84 ? 3.526 10.676 10.085 1.00 60.81 84 ALA A O 1
ATOM 609 N N . HIS A 1 85 ? 5.590 9.784 9.948 1.00 69.19 85 HIS A N 1
ATOM 610 C CA . HIS A 1 85 ? 5.228 8.472 9.416 1.00 69.19 85 HIS A CA 1
ATOM 611 C C . HIS A 1 85 ? 5.573 7.310 10.353 1.00 69.19 85 HIS A C 1
ATOM 613 O O . HIS A 1 85 ? 5.317 6.155 10.002 1.00 69.19 85 HIS A O 1
ATOM 619 N N . ALA A 1 86 ? 6.093 7.602 11.544 1.00 76.38 86 ALA A N 1
ATOM 620 C CA . ALA A 1 86 ? 6.414 6.617 12.561 1.00 76.38 86 ALA A CA 1
ATOM 621 C C . ALA A 1 86 ? 5.235 5.670 12.836 1.00 76.38 86 ALA A C 1
ATOM 623 O O . ALA A 1 86 ? 4.085 6.101 12.981 1.00 76.38 86 ALA A O 1
ATOM 624 N N . GLY A 1 87 ? 5.517 4.365 12.843 1.00 81.94 87 GLY A N 1
ATOM 625 C CA . GLY A 1 87 ? 4.526 3.315 13.089 1.00 81.94 87 GLY A CA 1
ATOM 626 C C . GLY A 1 87 ? 3.447 3.149 12.005 1.00 81.94 87 GLY A C 1
ATOM 627 O O . GLY A 1 87 ? 2.553 2.313 12.163 1.00 81.94 87 GLY A O 1
ATOM 628 N N . GLN A 1 88 ? 3.485 3.906 10.897 1.00 89.12 88 GLN A N 1
ATOM 629 C CA . GLN A 1 88 ? 2.509 3.756 9.814 1.00 89.12 88 GLN A CA 1
ATOM 630 C C . GLN A 1 88 ? 2.742 2.462 9.033 1.00 89.12 88 GLN A C 1
ATOM 632 O O . GLN A 1 88 ? 3.876 2.085 8.731 1.00 89.12 88 GLN A O 1
ATOM 637 N N . VAL A 1 89 ? 1.640 1.797 8.677 1.00 96.00 89 VAL A N 1
ATOM 638 C CA . VAL A 1 89 ? 1.665 0.623 7.803 1.00 96.00 89 VAL A CA 1
ATOM 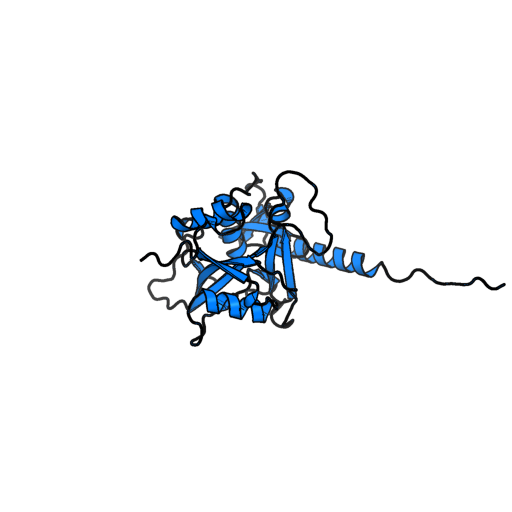639 C C . VAL A 1 89 ? 1.598 1.055 6.341 1.00 96.00 89 VAL A C 1
ATOM 641 O O . VAL A 1 89 ? 0.713 1.821 5.938 1.00 96.00 89 VAL A O 1
ATOM 644 N N . ALA A 1 90 ? 2.520 0.536 5.541 1.00 96.25 90 ALA A N 1
ATOM 645 C CA . ALA A 1 90 ? 2.689 0.885 4.141 1.00 96.25 90 ALA A CA 1
ATOM 646 C C . ALA A 1 90 ? 2.960 -0.351 3.277 1.00 96.25 90 ALA A C 1
ATOM 648 O O . ALA A 1 90 ? 3.303 -1.429 3.766 1.00 96.25 90 ALA A O 1
ATOM 649 N N . PHE A 1 91 ? 2.791 -0.170 1.972 1.00 98.19 91 PHE A N 1
ATOM 650 C CA . PHE A 1 91 ? 3.465 -1.018 0.997 1.00 98.19 91 PHE A CA 1
ATOM 651 C C . PHE A 1 91 ? 4.964 -0.695 1.014 1.00 98.19 91 PHE A C 1
ATOM 653 O O . PHE A 1 91 ? 5.285 0.479 1.213 1.00 98.19 91 PHE A O 1
ATOM 660 N N . PRO A 1 92 ? 5.851 -1.672 0.760 1.00 97.81 92 PRO A N 1
ATOM 661 C CA . PRO A 1 92 ? 7.261 -1.375 0.551 1.00 97.81 92 PRO A CA 1
ATOM 662 C C . PRO A 1 92 ? 7.447 -0.421 -0.629 1.00 97.81 92 PRO A C 1
ATOM 664 O O . PRO A 1 92 ? 6.728 -0.540 -1.631 1.00 97.81 92 PRO A O 1
ATOM 667 N N . GLY A 1 93 ? 8.368 0.526 -0.521 1.00 97.25 93 GLY A N 1
ATOM 668 C CA . GLY A 1 93 ? 8.558 1.549 -1.540 1.00 97.25 93 GLY A CA 1
ATOM 669 C C . GLY A 1 93 ? 9.127 2.862 -1.026 1.00 97.25 93 GLY A C 1
ATOM 670 O O . GLY A 1 93 ? 9.008 3.210 0.145 1.00 97.25 93 GLY A O 1
ATOM 671 N N . GLY A 1 94 ? 9.626 3.659 -1.963 1.00 95.75 94 GLY A N 1
ATOM 672 C CA . GLY A 1 94 ? 10.332 4.894 -1.667 1.00 95.75 94 GLY A CA 1
ATOM 673 C C . GLY A 1 94 ? 10.513 5.774 -2.897 1.00 95.75 94 GLY A C 1
ATOM 674 O O . GLY A 1 94 ? 9.768 5.676 -3.881 1.00 95.75 94 GLY A O 1
ATOM 675 N N . ALA A 1 95 ? 11.450 6.712 -2.792 1.00 97.12 95 ALA A N 1
ATOM 676 C CA . ALA A 1 95 ? 11.707 7.704 -3.826 1.00 97.12 95 ALA A CA 1
ATOM 677 C C . ALA A 1 95 ? 12.409 7.069 -5.033 1.00 97.12 95 ALA A C 1
ATOM 679 O O . ALA A 1 95 ? 13.194 6.140 -4.888 1.00 97.12 95 ALA A O 1
ATOM 680 N N . ALA A 1 96 ? 12.137 7.592 -6.228 1.00 97.56 96 ALA A N 1
ATOM 681 C CA . ALA A 1 96 ? 12.903 7.205 -7.406 1.00 97.56 96 ALA A CA 1
ATOM 682 C C . ALA A 1 96 ? 14.341 7.738 -7.313 1.00 97.56 96 ALA A C 1
ATOM 684 O O . ALA A 1 96 ? 14.554 8.905 -6.967 1.00 97.56 96 ALA A O 1
ATOM 685 N N . GLU A 1 97 ? 15.301 6.893 -7.672 1.00 97.12 97 GLU A N 1
ATOM 686 C CA . GLU A 1 97 ? 16.717 7.235 -7.804 1.00 97.12 97 GLU A CA 1
ATOM 687 C C . GLU A 1 97 ? 17.109 7.405 -9.278 1.00 97.12 97 GLU A C 1
ATOM 689 O O . GLU A 1 97 ? 16.362 7.040 -10.187 1.00 97.12 97 GLU A O 1
ATOM 694 N N . ALA A 1 98 ? 18.275 8.005 -9.536 1.00 95.50 98 ALA A N 1
ATOM 695 C CA . ALA A 1 98 ? 18.720 8.299 -10.900 1.00 95.50 98 ALA A CA 1
ATOM 696 C C . ALA A 1 98 ? 19.033 7.022 -11.699 1.00 95.50 98 ALA A C 1
ATOM 698 O O . ALA A 1 98 ? 18.936 7.014 -12.927 1.00 95.50 98 ALA A O 1
ATOM 699 N N . GLU A 1 99 ? 19.415 5.961 -10.996 1.00 95.19 99 GLU A N 1
ATOM 700 C CA . GLU A 1 99 ? 19.754 4.650 -11.530 1.00 95.19 99 GLU A CA 1
ATOM 701 C C . GLU A 1 99 ? 18.520 3.777 -11.811 1.00 95.19 99 GLU A C 1
ATOM 703 O O . GLU A 1 99 ? 18.639 2.778 -12.525 1.00 95.19 99 GLU A O 1
ATOM 708 N N . ASP A 1 100 ? 17.341 4.143 -11.296 1.00 96.31 100 ASP A N 1
ATOM 709 C CA . ASP A 1 100 ? 16.118 3.366 -11.491 1.00 96.31 100 ASP A CA 1
ATOM 710 C C . ASP A 1 100 ? 15.632 3.475 -12.950 1.00 96.31 100 ASP A C 1
ATOM 712 O O . ASP A 1 100 ? 15.326 4.558 -13.456 1.00 96.31 100 ASP A O 1
ATOM 716 N N . GLY A 1 101 ? 15.452 2.335 -13.629 1.00 95.62 101 GLY A N 1
ATOM 717 C CA . GLY A 1 101 ? 14.934 2.269 -15.004 1.00 95.62 101 GLY A CA 1
ATOM 718 C C . GLY A 1 101 ? 13.444 2.613 -15.145 1.00 95.62 101 GLY A C 1
ATOM 719 O O . GLY A 1 101 ? 12.874 2.521 -16.237 1.00 95.62 101 GLY A O 1
ATOM 720 N N . GLY A 1 102 ? 12.793 3.007 -14.050 1.00 96.62 102 GLY A N 1
ATOM 721 C CA . GLY A 1 102 ? 11.396 3.413 -13.986 1.00 96.62 102 GLY A CA 1
ATOM 722 C C . GLY A 1 102 ? 10.696 2.915 -12.718 1.00 96.62 102 GLY A C 1
ATOM 723 O O . GLY A 1 102 ? 11.327 2.322 -11.847 1.00 96.62 102 GLY A O 1
ATOM 724 N N . PRO A 1 103 ? 9.363 3.091 -12.621 1.00 97.94 103 PRO A N 1
ATOM 725 C CA . PRO A 1 103 ? 8.617 2.797 -11.397 1.00 97.94 103 PRO A CA 1
ATOM 726 C C . PRO A 1 103 ? 8.734 1.356 -10.892 1.00 97.94 103 PRO A C 1
ATOM 728 O O . PRO A 1 103 ? 8.671 1.108 -9.691 1.00 97.94 103 PRO A O 1
ATOM 731 N N . VAL A 1 104 ? 8.878 0.402 -11.817 1.00 98.44 104 VAL A N 1
ATOM 732 C CA . VAL A 1 104 ? 9.048 -1.018 -11.488 1.00 98.44 104 VAL A CA 1
ATOM 733 C C . VAL A 1 104 ? 10.375 -1.250 -10.772 1.00 98.44 104 VAL A C 1
ATOM 735 O O . VAL A 1 104 ? 10.376 -1.913 -9.739 1.00 98.44 104 VAL A O 1
ATOM 738 N N . ASP A 1 105 ? 11.465 -0.684 -11.288 1.00 98.38 105 ASP A N 1
ATOM 739 C CA . ASP A 1 105 ? 12.802 -0.853 -10.717 1.00 98.38 105 ASP A CA 1
ATOM 740 C C . ASP A 1 105 ? 12.877 -0.191 -9.339 1.00 98.38 105 ASP A C 1
ATOM 742 O O . ASP A 1 105 ? 13.258 -0.863 -8.383 1.00 98.38 105 ASP A O 1
ATOM 746 N N . THR A 1 106 ? 12.359 1.039 -9.204 1.00 98.56 106 THR A N 1
ATOM 747 C CA . THR A 1 106 ? 12.229 1.728 -7.909 1.00 98.56 106 THR A CA 1
ATOM 748 C C . THR A 1 106 ? 11.475 0.869 -6.892 1.00 98.56 106 THR A C 1
ATOM 750 O O . THR A 1 106 ? 11.970 0.607 -5.803 1.00 98.56 106 THR A O 1
ATOM 753 N N . ALA A 1 107 ? 10.276 0.381 -7.236 1.00 98.62 107 ALA A N 1
ATOM 754 C CA . ALA A 1 107 ? 9.459 -0.391 -6.299 1.00 98.62 107 ALA A CA 1
ATOM 755 C C . ALA A 1 107 ? 10.113 -1.724 -5.893 1.00 98.62 107 ALA A C 1
ATOM 757 O O . ALA A 1 107 ? 9.933 -2.174 -4.763 1.00 98.62 107 ALA A O 1
ATOM 758 N N . LEU A 1 108 ? 10.838 -2.380 -6.806 1.00 98.50 108 LEU A N 1
ATOM 759 C CA . LEU A 1 108 ? 11.528 -3.639 -6.521 1.00 98.50 108 LEU A CA 1
ATOM 760 C C . LEU A 1 108 ? 12.797 -3.437 -5.689 1.00 98.50 108 LEU A C 1
ATOM 762 O O . LEU A 1 108 ? 13.043 -4.258 -4.806 1.00 98.50 108 LEU A O 1
ATOM 766 N N . ARG A 1 109 ? 13.574 -2.379 -5.960 1.00 98.25 109 ARG A N 1
ATOM 767 C CA . ARG A 1 109 ? 14.759 -2.000 -5.177 1.00 98.25 109 ARG A CA 1
ATOM 768 C C . ARG A 1 109 ? 14.369 -1.719 -3.730 1.00 98.25 109 ARG A C 1
ATOM 770 O O . ARG A 1 109 ? 14.813 -2.433 -2.839 1.00 98.25 109 ARG A O 1
ATOM 777 N N . GLU A 1 110 ? 13.448 -0.783 -3.531 1.00 98.06 110 GLU A N 1
ATOM 778 C CA . GLU A 1 110 ? 12.956 -0.383 -2.207 1.00 98.06 110 GLU A CA 1
ATOM 779 C C . GLU A 1 110 ? 12.378 -1.577 -1.440 1.00 98.06 110 GLU A C 1
ATOM 781 O O . GLU A 1 110 ? 12.718 -1.828 -0.288 1.00 98.06 110 GLU A O 1
ATOM 786 N N . ALA A 1 111 ? 11.564 -2.412 -2.097 1.00 98.00 111 ALA A N 1
ATOM 787 C CA . ALA A 1 111 ? 11.032 -3.598 -1.440 1.00 98.00 111 ALA A CA 1
ATOM 788 C C . ALA A 1 111 ? 12.134 -4.580 -1.013 1.00 98.00 111 ALA A C 1
ATOM 790 O O . ALA A 1 111 ? 11.998 -5.233 0.028 1.00 98.00 111 ALA A O 1
ATOM 791 N N . ALA A 1 112 ? 13.199 -4.730 -1.806 1.00 97.81 112 ALA A N 1
ATOM 792 C CA . ALA A 1 112 ? 14.329 -5.586 -1.458 1.00 97.81 112 ALA A CA 1
ATOM 793 C C . ALA A 1 112 ? 15.112 -5.015 -0.268 1.00 97.81 112 ALA A C 1
ATOM 795 O O . ALA A 1 112 ? 15.451 -5.772 0.642 1.00 97.81 112 ALA A O 1
ATOM 796 N N . GLU A 1 113 ? 15.332 -3.702 -0.251 1.00 96.94 113 GLU A N 1
ATOM 797 C CA . GLU A 1 113 ? 16.016 -2.971 0.820 1.00 96.94 113 GLU A CA 1
ATOM 798 C C . GLU A 1 113 ? 15.233 -3.000 2.135 1.00 96.94 113 GLU A C 1
ATOM 800 O O . GLU A 1 113 ? 15.828 -3.232 3.178 1.00 96.94 113 GLU A O 1
ATOM 805 N N . GLU A 1 114 ? 13.906 -2.865 2.102 1.00 96.50 114 GLU A N 1
ATOM 806 C CA . GLU A 1 114 ? 13.080 -2.796 3.315 1.00 96.50 114 GLU A CA 1
ATOM 807 C C . GLU A 1 114 ? 12.667 -4.178 3.854 1.00 96.50 114 GLU A C 1
ATOM 809 O O . GLU A 1 114 ? 12.522 -4.373 5.066 1.00 96.50 114 GLU A O 1
ATOM 814 N N . THR A 1 115 ? 12.432 -5.150 2.961 1.00 97.12 115 THR A N 1
ATOM 815 C CA . THR A 1 115 ? 11.787 -6.434 3.317 1.00 97.12 115 THR A CA 1
ATOM 816 C C . THR A 1 115 ? 12.589 -7.682 2.962 1.00 97.12 115 THR A C 1
ATOM 818 O O . THR A 1 115 ? 12.165 -8.801 3.272 1.00 97.12 115 THR A O 1
ATOM 821 N N . GLY A 1 116 ? 13.717 -7.530 2.266 1.00 96.56 116 GLY A N 1
ATOM 822 C CA . GLY A 1 116 ? 14.530 -8.650 1.796 1.00 96.56 116 GLY A CA 1
ATOM 823 C C . GLY A 1 116 ? 13.860 -9.461 0.686 1.00 96.56 116 GLY A C 1
ATOM 824 O O . GLY A 1 116 ? 14.310 -10.570 0.377 1.00 96.56 116 GLY A O 1
ATOM 825 N N . VAL A 1 117 ? 12.774 -8.951 0.085 1.00 96.44 117 VAL A N 1
ATOM 826 C CA . VAL A 1 117 ? 12.135 -9.627 -1.045 1.00 96.44 117 VAL A CA 1
ATOM 827 C C . VAL A 1 117 ? 13.145 -9.801 -2.167 1.00 96.44 117 VAL A C 1
ATOM 829 O O . VAL A 1 117 ? 13.909 -8.897 -2.491 1.00 96.44 117 VAL A O 1
ATOM 832 N N . ARG A 1 118 ? 13.146 -10.980 -2.787 1.00 97.25 118 ARG A N 1
ATOM 833 C CA . ARG A 1 118 ? 14.024 -11.256 -3.919 1.00 97.25 118 ARG A CA 1
ATOM 834 C C . ARG A 1 118 ? 13.349 -10.847 -5.229 1.00 97.25 118 ARG A C 1
ATOM 836 O O . ARG A 1 118 ? 12.376 -11.511 -5.610 1.00 97.25 118 ARG A O 1
ATOM 843 N N . PRO A 1 119 ? 13.859 -9.833 -5.960 1.00 97.00 119 PRO A N 1
ATOM 844 C CA . PRO A 1 119 ? 13.210 -9.356 -7.182 1.00 97.00 119 PRO A CA 1
ATOM 845 C C . PRO A 1 119 ? 13.050 -10.445 -8.248 1.00 97.00 119 PRO A C 1
ATOM 847 O O . PRO A 1 119 ? 12.050 -10.471 -8.958 1.00 97.00 119 PRO A O 1
ATOM 850 N N . ASP A 1 120 ? 13.969 -11.418 -8.307 1.00 96.69 120 ASP A N 1
ATOM 851 C CA . ASP A 1 120 ? 13.917 -12.521 -9.274 1.00 96.69 120 ASP A CA 1
ATOM 852 C C . ASP A 1 120 ? 12.697 -13.445 -9.097 1.00 96.69 120 ASP A C 1
ATOM 854 O O . ASP A 1 120 ? 12.320 -14.159 -10.029 1.00 96.69 120 ASP A O 1
ATOM 858 N N . GLY A 1 121 ? 12.067 -13.441 -7.918 1.00 96.25 121 GLY A N 1
ATOM 859 C CA . GLY A 1 121 ? 10.846 -14.192 -7.616 1.00 96.25 121 GLY A CA 1
ATOM 860 C C . GLY A 1 121 ? 9.545 -13.407 -7.812 1.00 96.25 121 GLY A C 1
ATOM 861 O O . GLY A 1 121 ? 8.452 -13.982 -7.700 1.00 96.25 121 GLY A O 1
ATOM 862 N N . VAL A 1 122 ? 9.643 -12.116 -8.131 1.00 98.06 122 VAL A N 1
ATOM 863 C CA . VAL A 1 122 ? 8.517 -11.191 -8.274 1.00 98.06 122 VAL A CA 1
ATOM 864 C C . VAL A 1 122 ? 8.233 -10.946 -9.750 1.00 98.06 122 VAL A C 1
ATOM 866 O O . VAL A 1 122 ? 9.133 -10.736 -10.554 1.00 98.06 122 VAL A O 1
ATOM 869 N N . ARG A 1 123 ? 6.955 -10.995 -10.130 1.00 98.06 123 ARG A N 1
ATOM 870 C CA . ARG A 1 123 ? 6.504 -10.637 -11.475 1.00 98.06 123 ARG A CA 1
ATOM 871 C C . ARG A 1 123 ? 5.627 -9.385 -11.401 1.00 98.06 123 ARG A C 1
ATOM 873 O O . ARG A 1 123 ? 4.486 -9.499 -10.946 1.00 98.06 123 ARG A O 1
ATOM 880 N N . PRO A 1 124 ? 6.116 -8.217 -11.846 1.00 98.44 124 PRO A N 1
ATOM 881 C CA . PRO A 1 124 ? 5.286 -7.037 -12.077 1.00 98.44 124 PRO A CA 1
ATOM 882 C C . PRO A 1 124 ? 4.237 -7.326 -13.156 1.00 98.44 124 PRO A C 1
ATOM 884 O O . PRO A 1 124 ? 4.535 -7.967 -14.166 1.00 98.44 124 PRO A O 1
ATOM 887 N N . VAL A 1 125 ? 2.998 -6.885 -12.944 1.00 98.44 125 VAL A N 1
ATOM 888 C CA . VAL A 1 125 ? 1.870 -7.194 -13.841 1.00 98.44 125 VAL A CA 1
ATOM 889 C C . VAL A 1 125 ? 1.048 -5.986 -14.256 1.00 98.44 125 VAL A C 1
ATOM 891 O O . VAL A 1 125 ? 0.364 -6.061 -15.274 1.00 98.44 125 VAL A O 1
ATOM 894 N N . ALA A 1 126 ? 1.099 -4.882 -13.512 1.00 98.38 126 ALA A N 1
ATOM 895 C CA . ALA A 1 126 ? 0.451 -3.636 -13.901 1.00 98.38 126 ALA A CA 1
ATOM 896 C C . ALA A 1 126 ? 1.081 -2.432 -13.197 1.00 98.38 126 ALA A C 1
ATOM 898 O O . ALA A 1 126 ? 1.554 -2.543 -12.067 1.00 98.38 126 ALA A O 1
ATOM 899 N N . LEU A 1 127 ? 1.002 -1.273 -13.844 1.00 98.25 127 LEU A N 1
ATOM 900 C CA . LEU A 1 127 ? 1.172 0.026 -13.199 1.00 98.25 127 LEU A CA 1
ATOM 901 C C . LEU A 1 127 ? -0.206 0.622 -12.922 1.00 98.25 127 LEU A C 1
ATOM 903 O O . LEU A 1 127 ? -1.093 0.552 -13.775 1.00 98.25 127 LEU A O 1
ATOM 907 N N . LEU A 1 128 ? -0.391 1.220 -11.751 1.00 97.44 128 LEU A N 1
ATOM 908 C CA . LEU A 1 128 ? -1.561 2.050 -11.470 1.00 97.44 128 LEU A CA 1
ATOM 909 C C . LEU A 1 128 ? -1.281 3.519 -11.823 1.00 97.44 128 LEU A C 1
ATOM 911 O O . LEU A 1 128 ? -0.117 3.903 -11.959 1.00 97.44 128 LEU A O 1
ATOM 915 N N . PRO A 1 129 ? -2.324 4.358 -11.983 1.00 95.25 129 PRO A N 1
ATOM 916 C CA . PRO A 1 129 ? -2.139 5.793 -12.168 1.00 95.25 129 PRO A CA 1
ATOM 917 C C . PRO A 1 129 ? -1.246 6.397 -11.080 1.00 95.25 129 PRO A C 1
ATOM 919 O O . PRO A 1 129 ? -1.312 5.975 -9.927 1.00 95.25 129 PRO A O 1
ATOM 922 N N . LYS A 1 130 ? -0.461 7.422 -11.431 1.00 94.56 130 LYS A N 1
ATOM 923 C CA . LYS A 1 130 ? 0.286 8.211 -10.443 1.00 94.56 130 LYS A CA 1
ATOM 924 C C . LYS A 1 130 ? -0.687 8.883 -9.470 1.00 94.56 130 LYS A C 1
ATOM 926 O O . LYS A 1 130 ? -1.647 9.525 -9.898 1.00 94.56 130 LYS A O 1
ATOM 931 N N . LEU A 1 131 ? -0.420 8.763 -8.174 1.00 93.94 131 LEU A N 1
ATOM 932 C CA . LEU A 1 131 ? -1.245 9.301 -7.097 1.00 93.94 131 LEU A CA 1
ATOM 933 C C . LEU A 1 131 ? -0.437 10.297 -6.276 1.00 93.94 131 LEU A C 1
ATOM 935 O O . LEU A 1 131 ? 0.650 9.984 -5.796 1.00 93.94 131 LEU A O 1
ATOM 939 N N . TYR A 1 132 ? -0.978 11.495 -6.085 1.00 92.75 132 TYR A N 1
ATOM 940 C CA . TYR A 1 132 ? -0.333 12.486 -5.236 1.00 92.75 132 TYR A CA 1
ATOM 941 C C . TYR A 1 132 ? -0.634 12.234 -3.754 1.00 92.75 132 TYR A C 1
ATOM 943 O O . TYR A 1 132 ? -1.793 12.058 -3.356 1.00 92.75 132 TYR A O 1
ATOM 951 N N . VAL A 1 133 ? 0.418 12.255 -2.936 1.00 89.69 133 VAL A N 1
ATOM 952 C CA . VAL A 1 133 ? 0.362 12.077 -1.483 1.00 89.69 133 VAL A CA 1
ATOM 953 C C . VAL A 1 133 ? 0.812 13.380 -0.808 1.00 89.69 133 VAL A C 1
ATOM 955 O O . VAL A 1 133 ? 2.010 13.616 -0.670 1.00 89.69 133 VAL A O 1
ATOM 958 N N . PRO A 1 134 ? -0.121 14.245 -0.353 1.00 86.50 134 PRO A N 1
ATOM 959 C CA . PRO A 1 134 ? 0.240 15.580 0.129 1.00 86.50 134 PRO A CA 1
ATOM 960 C C . PRO A 1 134 ? 1.131 15.602 1.364 1.00 86.50 134 PRO A C 1
ATOM 962 O O . PRO A 1 134 ? 1.931 16.513 1.511 1.00 86.50 134 PRO A O 1
ATOM 965 N N . VAL A 1 135 ? 0.987 14.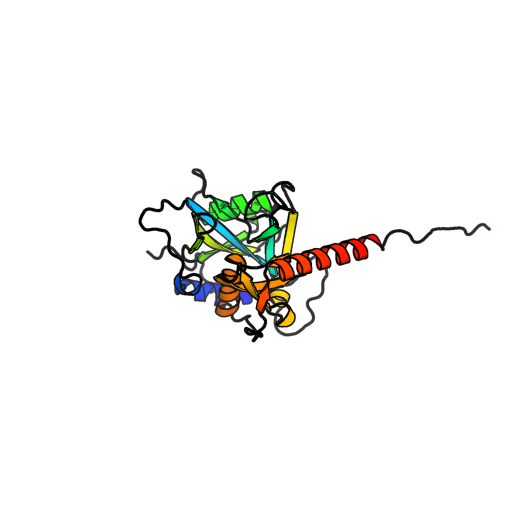618 2.256 1.00 82.94 135 VAL A N 1
ATOM 966 C CA . VAL A 1 135 ? 1.745 14.581 3.518 1.00 82.94 135 VAL A CA 1
ATOM 967 C C . VAL A 1 135 ? 3.249 14.420 3.296 1.00 82.94 135 VAL A C 1
ATOM 969 O O . VAL A 1 135 ? 4.023 14.844 4.142 1.00 82.94 135 VAL A O 1
ATOM 972 N N . SER A 1 136 ? 3.652 13.856 2.156 1.00 83.94 136 SER A N 1
ATOM 973 C CA . SER A 1 136 ? 5.048 13.589 1.804 1.00 83.94 136 SER A CA 1
ATOM 974 C C . SER A 1 136 ? 5.516 14.314 0.534 1.00 83.94 136 SER A C 1
ATOM 976 O O . SER A 1 136 ? 6.687 14.224 0.175 1.00 83.94 136 SER A O 1
ATOM 978 N N . ASN A 1 137 ? 4.619 15.044 -0.143 1.00 90.12 137 ASN A N 1
ATOM 979 C CA . ASN A 1 137 ? 4.859 15.702 -1.431 1.00 90.12 137 ASN A CA 1
ATOM 980 C C . ASN A 1 137 ? 5.408 14.747 -2.519 1.00 90.12 137 ASN A C 1
ATOM 982 O O . ASN A 1 137 ? 6.261 15.121 -3.324 1.00 90.12 137 ASN A O 1
ATOM 986 N N . PHE A 1 138 ? 4.922 13.501 -2.543 1.00 93.06 138 PHE A N 1
ATOM 987 C CA . PHE A 1 138 ? 5.290 12.509 -3.558 1.00 93.06 138 PHE A CA 1
ATOM 988 C C . PHE A 1 138 ? 4.188 12.311 -4.607 1.00 93.06 138 PHE A C 1
ATOM 990 O O . PHE A 1 138 ? 2.993 12.304 -4.292 1.00 93.06 138 PHE A O 1
ATOM 997 N N . ARG A 1 139 ? 4.602 12.068 -5.854 1.00 94.75 139 ARG A N 1
ATOM 998 C CA . ARG A 1 139 ? 3.812 11.423 -6.912 1.00 94.75 139 ARG A CA 1
ATOM 999 C C . ARG A 1 139 ? 4.137 9.930 -6.893 1.00 94.75 139 ARG A C 1
ATOM 1001 O O . ARG A 1 139 ? 5.127 9.488 -7.467 1.00 94.75 139 ARG A O 1
ATOM 1008 N N . VAL A 1 140 ? 3.302 9.158 -6.208 1.00 96.69 140 VAL A N 1
ATOM 1009 C CA . VAL A 1 140 ? 3.507 7.722 -6.013 1.00 96.69 140 VAL A CA 1
ATOM 1010 C C . VAL A 1 140 ? 2.932 6.943 -7.191 1.00 96.69 140 VAL A C 1
ATOM 1012 O O . VAL A 1 140 ? 1.762 7.114 -7.531 1.00 96.69 140 VAL A O 1
ATOM 1015 N N . THR A 1 141 ? 3.723 6.052 -7.784 1.00 97.81 141 THR A N 1
ATOM 1016 C CA . THR A 1 141 ? 3.275 5.072 -8.782 1.00 97.81 141 THR A CA 1
ATOM 1017 C C . THR A 1 141 ? 3.169 3.693 -8.128 1.00 97.81 141 THR A C 1
ATOM 1019 O O . THR A 1 141 ? 4.194 3.077 -7.835 1.00 97.81 141 THR A O 1
ATOM 1022 N N . PRO A 1 142 ? 1.959 3.167 -7.876 1.00 98.50 142 PRO A N 1
ATOM 1023 C CA . PRO A 1 142 ? 1.828 1.805 -7.382 1.00 98.50 142 PRO A CA 1
ATOM 1024 C C . PRO A 1 142 ? 2.109 0.779 -8.483 1.00 98.50 142 PRO A C 1
ATOM 1026 O O . PRO A 1 142 ? 1.522 0.830 -9.570 1.00 98.50 142 PRO A O 1
ATOM 1029 N N . VAL A 1 143 ? 2.959 -0.192 -8.170 1.00 98.75 143 VAL A N 1
ATOM 1030 C CA . VAL A 1 143 ? 3.306 -1.323 -9.028 1.00 98.75 143 VAL A CA 1
ATOM 1031 C C . VAL A 1 143 ? 2.598 -2.562 -8.497 1.00 98.75 143 VAL A C 1
ATOM 1033 O O . VAL A 1 143 ? 2.897 -3.034 -7.401 1.00 98.75 143 VAL A O 1
ATOM 1036 N N . LEU A 1 144 ? 1.650 -3.105 -9.263 1.00 98.62 144 LEU A N 1
ATOM 1037 C CA . LEU A 1 144 ? 1.030 -4.386 -8.931 1.00 98.62 144 LEU A CA 1
ATOM 1038 C C . LEU A 1 144 ? 1.945 -5.523 -9.365 1.00 98.62 144 LEU A C 1
ATOM 1040 O O . LEU A 1 144 ? 2.352 -5.590 -10.528 1.00 98.62 144 LEU A O 1
ATOM 1044 N N . ALA A 1 145 ? 2.190 -6.461 -8.459 1.00 98.56 145 ALA A N 1
ATOM 1045 C CA . ALA A 1 145 ? 3.006 -7.632 -8.726 1.00 98.56 145 ALA A CA 1
ATOM 1046 C C . ALA A 1 145 ? 2.472 -8.871 -8.001 1.00 98.56 145 ALA A C 1
ATOM 1048 O O . ALA A 1 145 ? 1.676 -8.777 -7.063 1.00 98.56 145 ALA A O 1
ATOM 1049 N N . HIS A 1 146 ? 2.932 -10.047 -8.424 1.00 97.12 146 HIS A N 1
ATOM 1050 C CA . HIS A 1 146 ? 2.760 -11.266 -7.642 1.00 97.12 146 HIS A CA 1
ATOM 1051 C C . HIS A 1 146 ? 4.064 -12.050 -7.516 1.00 97.12 146 HIS A C 1
ATOM 1053 O O . HIS A 1 146 ? 4.909 -12.030 -8.417 1.00 97.12 146 HIS A O 1
ATOM 1059 N N . TRP A 1 147 ? 4.207 -12.807 -6.429 1.00 93.88 147 TRP A N 1
ATOM 1060 C CA . TRP A 1 147 ? 5.239 -13.838 -6.362 1.00 93.88 147 TRP A CA 1
ATOM 1061 C C . TRP A 1 147 ? 4.903 -14.969 -7.331 1.00 93.88 147 TRP A C 1
ATOM 1063 O O . TRP A 1 147 ? 3.829 -15.573 -7.262 1.00 93.88 147 TRP A O 1
ATOM 1073 N N . HIS A 1 148 ? 5.834 -15.275 -8.229 1.00 91.25 148 HIS A N 1
ATOM 1074 C CA . HIS A 1 148 ? 5.810 -16.512 -9.013 1.00 91.25 148 HIS A CA 1
ATOM 1075 C C . HIS A 1 148 ? 6.785 -17.550 -8.433 1.00 91.25 148 HIS A C 1
ATOM 1077 O O . HIS A 1 148 ? 6.564 -18.748 -8.586 1.00 91.25 148 HIS A O 1
ATOM 1083 N N . ARG A 1 149 ? 7.816 -17.092 -7.707 1.00 90.81 149 ARG A N 1
ATOM 1084 C CA . ARG A 1 149 ? 8.677 -17.900 -6.834 1.00 90.81 149 ARG A CA 1
ATOM 1085 C C . ARG A 1 149 ? 8.798 -17.184 -5.479 1.00 90.81 149 ARG A C 1
ATOM 1087 O O . ARG A 1 149 ? 9.533 -16.203 -5.401 1.00 90.81 149 ARG A O 1
ATOM 1094 N N . PRO A 1 150 ? 8.048 -17.597 -4.440 1.00 87.50 150 PRO A N 1
ATOM 1095 C CA . PRO A 1 150 ? 8.097 -16.949 -3.130 1.00 87.50 150 PRO A CA 1
ATOM 1096 C C . PRO A 1 150 ? 9.503 -16.953 -2.520 1.00 87.50 150 PRO A C 1
ATOM 1098 O O . PRO A 1 150 ? 10.227 -17.941 -2.637 1.00 87.50 150 PRO A O 1
ATOM 1101 N N . SER A 1 151 ? 9.853 -15.873 -1.825 1.00 88.44 151 SER A N 1
ATOM 1102 C CA . SER A 1 151 ? 11.052 -15.777 -0.989 1.00 88.44 151 SER A CA 1
ATOM 1103 C C . SER A 1 151 ? 10.659 -15.508 0.466 1.00 88.44 151 SER A C 1
ATOM 1105 O O . SER A 1 151 ? 9.572 -14.972 0.708 1.00 88.44 151 SER A O 1
ATOM 1107 N N . PRO A 1 152 ? 11.518 -15.844 1.443 1.00 90.88 152 PRO A N 1
ATOM 1108 C CA . PRO A 1 152 ? 11.409 -15.269 2.776 1.00 90.88 152 PRO A CA 1
ATOM 1109 C C . PRO A 1 152 ? 11.417 -13.739 2.695 1.00 90.88 152 PRO A C 1
ATOM 1111 O O . PRO A 1 152 ? 12.009 -13.168 1.776 1.00 90.88 152 PRO A O 1
ATOM 1114 N N . VAL A 1 153 ? 10.746 -13.108 3.652 1.00 93.75 153 VAL A N 1
ATOM 1115 C CA . VAL A 1 153 ? 10.785 -11.663 3.881 1.00 93.75 153 VAL A CA 1
ATOM 1116 C C . VAL A 1 153 ? 10.985 -11.434 5.370 1.00 93.75 153 VAL A C 1
ATOM 1118 O O . VAL A 1 153 ? 10.485 -12.205 6.194 1.00 93.75 153 VAL A O 1
ATOM 1121 N N . SER A 1 154 ? 11.726 -10.397 5.712 1.00 95.06 154 SER A N 1
ATOM 1122 C CA . SER A 1 154 ? 12.029 -10.014 7.087 1.00 95.06 154 SER A CA 1
ATOM 1123 C C . SER A 1 154 ? 12.367 -8.534 7.130 1.00 95.06 154 SER A C 1
ATOM 1125 O O . SER A 1 154 ? 12.656 -7.932 6.102 1.00 95.06 154 SER A O 1
ATOM 1127 N N . VAL A 1 155 ? 12.368 -7.954 8.325 1.00 96.56 155 VAL A N 1
ATOM 1128 C CA . VAL A 1 155 ? 12.974 -6.637 8.536 1.00 96.56 155 VAL A CA 1
ATOM 1129 C C . VAL A 1 155 ? 14.448 -6.712 8.132 1.00 96.56 155 VAL A C 1
ATOM 1131 O O . VAL A 1 155 ? 15.164 -7.588 8.622 1.00 96.56 155 VAL A O 1
ATOM 1134 N N . VAL A 1 156 ? 14.878 -5.835 7.226 1.00 95.81 156 VAL A N 1
ATOM 1135 C CA . VAL A 1 156 ? 16.285 -5.719 6.810 1.00 95.81 156 VAL A CA 1
ATOM 1136 C C . VAL A 1 156 ? 16.996 -4.665 7.653 1.00 95.81 156 VAL A C 1
ATOM 1138 O O . VAL A 1 156 ? 18.010 -4.982 8.271 1.00 95.81 156 VAL A O 1
ATOM 1141 N N . ASP A 1 157 ? 16.425 -3.459 7.741 1.00 93.38 157 ASP A N 1
ATOM 1142 C CA . ASP A 1 157 ? 16.895 -2.387 8.621 1.00 93.38 157 ASP A CA 1
ATOM 1143 C C . ASP A 1 157 ? 15.851 -2.061 9.711 1.00 93.38 157 ASP A C 1
ATOM 1145 O O . ASP A 1 157 ? 14.835 -1.412 9.437 1.00 93.38 157 ASP A O 1
ATOM 1149 N N . PRO A 1 158 ? 16.087 -2.481 10.969 1.00 91.44 158 PRO A N 1
ATOM 1150 C CA . PRO A 1 158 ? 15.222 -2.155 12.103 1.00 91.44 158 PRO A CA 1
ATOM 1151 C C . PRO A 1 158 ? 15.114 -0.657 12.420 1.00 91.44 158 PRO A C 1
ATOM 1153 O O . PRO A 1 158 ? 14.193 -0.254 13.132 1.00 91.44 158 PRO A O 1
ATOM 1156 N N . GLY A 1 159 ? 16.055 0.164 11.942 1.00 89.44 159 GLY A N 1
ATOM 1157 C CA . GLY A 1 159 ? 16.015 1.618 12.082 1.00 89.44 159 GLY A CA 1
ATOM 1158 C C . GLY A 1 159 ? 14.923 2.269 11.232 1.00 89.44 159 GLY A C 1
ATOM 1159 O O . GLY A 1 159 ? 14.401 3.317 11.610 1.00 89.44 159 GLY A O 1
ATOM 1160 N N . GLU A 1 160 ? 14.532 1.627 10.131 1.00 87.56 160 GLU A N 1
ATOM 1161 C CA . GLU A 1 160 ? 13.517 2.134 9.203 1.00 87.56 160 GLU A CA 1
ATOM 1162 C C . GLU A 1 160 ? 12.206 1.344 9.273 1.00 87.56 160 GLU A C 1
ATOM 1164 O O . GLU A 1 160 ? 11.118 1.916 9.137 1.00 87.56 160 GLU A O 1
ATOM 1169 N N . VAL A 1 161 ? 12.284 0.039 9.554 1.00 93.56 161 VAL A N 1
ATOM 1170 C CA . VAL A 1 161 ? 11.148 -0.888 9.540 1.00 93.56 161 VAL A CA 1
ATOM 1171 C C . VAL A 1 161 ? 11.034 -1.626 10.876 1.00 93.56 161 VAL A C 1
ATOM 1173 O O . VAL A 1 161 ? 11.929 -2.355 11.285 1.00 93.56 161 VAL A O 1
ATOM 1176 N N . ALA A 1 162 ? 9.887 -1.508 11.546 1.00 92.75 162 ALA A N 1
ATOM 1177 C CA . ALA A 1 162 ? 9.597 -2.240 12.783 1.00 92.75 162 ALA A CA 1
ATOM 1178 C C . ALA A 1 162 ? 9.076 -3.662 12.531 1.00 92.75 162 ALA A C 1
ATOM 1180 O O . ALA A 1 162 ? 9.308 -4.561 13.337 1.00 92.75 162 ALA A O 1
ATOM 1181 N N . ALA A 1 163 ? 8.328 -3.875 11.445 1.00 93.31 163 ALA A N 1
ATOM 1182 C CA . ALA A 1 163 ? 7.738 -5.174 11.140 1.00 93.31 163 ALA A CA 1
ATOM 1183 C C . ALA A 1 163 ? 7.484 -5.351 9.642 1.00 93.31 163 ALA A C 1
ATOM 1185 O O . ALA A 1 163 ? 7.126 -4.402 8.951 1.00 93.31 163 ALA A O 1
ATOM 1186 N N . VAL A 1 164 ? 7.572 -6.592 9.167 1.00 94.88 164 VAL A N 1
ATOM 1187 C CA . VAL A 1 164 ? 7.179 -7.004 7.813 1.00 94.88 164 VAL A CA 1
ATOM 1188 C C . VAL A 1 164 ? 6.177 -8.144 7.941 1.00 94.88 164 VAL A C 1
ATOM 1190 O O . VAL A 1 164 ? 6.405 -9.087 8.699 1.00 94.88 164 VAL A O 1
ATOM 1193 N N . ALA A 1 165 ? 5.062 -8.070 7.217 1.00 92.88 165 ALA A N 1
ATOM 1194 C CA . ALA A 1 165 ? 4.030 -9.096 7.262 1.00 92.88 165 ALA A CA 1
ATOM 1195 C C . ALA A 1 165 ? 3.389 -9.338 5.895 1.00 92.88 165 ALA A C 1
ATOM 1197 O O . ALA A 1 165 ? 3.110 -8.416 5.130 1.00 92.88 165 ALA A O 1
ATOM 1198 N N . ARG A 1 166 ? 3.076 -10.607 5.630 1.00 92.62 166 ARG A N 1
ATOM 1199 C CA . ARG A 1 166 ? 2.115 -10.995 4.598 1.00 92.62 166 ARG A CA 1
ATOM 1200 C C . ARG A 1 166 ? 0.738 -11.034 5.239 1.00 92.62 166 ARG A C 1
ATOM 1202 O O . ARG A 1 166 ? 0.463 -11.911 6.054 1.00 92.62 166 ARG A O 1
ATOM 1209 N N . VAL A 1 167 ? -0.102 -10.067 4.894 1.00 93.75 167 VAL A N 1
ATOM 1210 C CA . VAL A 1 167 ? -1.449 -9.931 5.446 1.00 93.75 167 VAL A CA 1
ATOM 1211 C C . VAL A 1 167 ? -2.441 -10.650 4.536 1.00 93.75 167 VAL A C 1
ATOM 1213 O O . VAL A 1 167 ? -2.566 -10.268 3.369 1.00 93.75 167 VAL A O 1
ATOM 1216 N N . PRO A 1 168 ? -3.175 -11.667 5.022 1.00 93.69 168 PRO A N 1
ATOM 1217 C CA . PRO A 1 168 ? -4.210 -12.313 4.230 1.00 93.69 168 PRO A CA 1
ATOM 1218 C C . PRO A 1 168 ? -5.275 -11.305 3.800 1.00 93.69 168 PRO A C 1
ATOM 1220 O O . PRO A 1 168 ? -5.830 -10.578 4.623 1.00 93.69 168 PRO A O 1
ATOM 1223 N N . VAL A 1 169 ? -5.653 -11.314 2.521 1.00 95.31 169 VAL A N 1
ATOM 1224 C CA . VAL A 1 169 ? -6.781 -10.504 2.040 1.00 95.31 169 VAL A CA 1
ATOM 1225 C C . VAL A 1 169 ? -8.065 -10.867 2.788 1.00 95.31 169 VAL A C 1
ATOM 1227 O O . VAL A 1 169 ? -8.895 -9.993 3.007 1.00 95.31 169 VAL A O 1
ATOM 1230 N N . ALA A 1 170 ? -8.197 -12.114 3.257 1.00 93.38 170 ALA A N 1
ATOM 1231 C CA . ALA A 1 170 ? -9.287 -12.547 4.130 1.00 93.38 170 ALA A CA 1
ATOM 1232 C C . ALA A 1 170 ? -9.433 -11.681 5.398 1.00 93.38 170 ALA A C 1
ATOM 1234 O O . ALA A 1 170 ? -10.560 -11.381 5.787 1.00 93.38 170 ALA A O 1
ATOM 1235 N N . GLU A 1 171 ? -8.325 -11.237 6.002 1.00 94.00 171 GLU A N 1
ATOM 1236 C CA . GLU A 1 171 ? -8.352 -10.337 7.162 1.00 94.00 171 GLU A CA 1
ATOM 1237 C C . GLU A 1 171 ? -8.745 -8.911 6.772 1.00 94.00 171 GLU A C 1
ATOM 1239 O O . GLU A 1 171 ? -9.462 -8.252 7.520 1.00 94.00 171 GLU A O 1
ATOM 1244 N N . LEU A 1 172 ? -8.321 -8.442 5.594 1.00 95.88 172 LEU A N 1
ATOM 1245 C CA . LEU A 1 172 ? -8.660 -7.108 5.090 1.00 95.88 172 LEU A CA 1
ATOM 1246 C C . LEU A 1 172 ? -10.138 -6.991 4.698 1.00 95.88 172 LEU A C 1
ATOM 1248 O O . LEU A 1 172 ? -10.741 -5.934 4.858 1.00 95.88 172 LEU A O 1
ATOM 1252 N N . VAL A 1 173 ? -10.735 -8.063 4.173 1.00 95.75 173 VAL A N 1
ATOM 1253 C CA . VAL A 1 173 ? -12.152 -8.074 3.775 1.00 95.75 173 VAL A CA 1
ATOM 1254 C C . VAL A 1 173 ? -13.082 -8.477 4.918 1.00 95.75 173 VAL A C 1
ATOM 1256 O O . VAL A 1 173 ? -14.298 -8.447 4.736 1.00 95.75 173 VAL A O 1
ATOM 1259 N N . ASP A 1 174 ? -12.553 -8.867 6.081 1.00 95.62 174 ASP A N 1
ATOM 1260 C CA . ASP A 1 174 ? -13.367 -9.122 7.267 1.00 95.62 174 ASP A CA 1
ATOM 1261 C C . ASP A 1 174 ? -13.990 -7.806 7.762 1.00 95.62 174 ASP A C 1
ATOM 1263 O O . ASP A 1 174 ? -13.256 -6.893 8.148 1.00 95.62 174 ASP A O 1
ATOM 1267 N N . PRO A 1 175 ? -15.331 -7.688 7.801 1.00 96.12 175 PRO A N 1
ATOM 1268 C CA . PRO A 1 175 ? -15.993 -6.466 8.249 1.00 96.12 175 PRO A CA 1
ATOM 1269 C C . PRO A 1 175 ? -15.600 -6.035 9.665 1.00 96.12 175 PRO A C 1
ATOM 1271 O O . PRO A 1 175 ? -15.634 -4.849 9.960 1.00 96.12 175 PRO A O 1
ATOM 1274 N N . ARG A 1 176 ? -15.185 -6.970 10.532 1.00 96.19 176 ARG A N 1
ATOM 1275 C CA . ARG A 1 176 ? -14.747 -6.676 11.910 1.00 96.19 176 ARG A CA 1
ATOM 1276 C C . ARG A 1 176 ? -13.434 -5.900 11.968 1.00 96.19 176 ARG A C 1
ATOM 1278 O O . ARG A 1 176 ? -13.167 -5.221 12.955 1.00 96.19 176 ARG A O 1
ATOM 1285 N N . ASN A 1 177 ? -12.627 -6.009 10.918 1.00 96.19 177 ASN A N 1
ATOM 1286 C CA . ASN A 1 177 ? -11.347 -5.327 10.813 1.00 96.19 177 ASN A CA 1
ATOM 1287 C C . ASN A 1 177 ? -11.467 -4.011 10.040 1.00 96.19 177 ASN A C 1
ATOM 1289 O O . ASN A 1 177 ? -10.478 -3.293 9.956 1.00 96.19 177 ASN A O 1
ATOM 1293 N N . ARG A 1 178 ? -12.637 -3.670 9.482 1.00 97.50 178 ARG A N 1
ATOM 1294 C CA . ARG A 1 178 ? -12.841 -2.467 8.665 1.00 97.50 178 ARG A CA 1
ATOM 1295 C C . ARG A 1 178 ? -13.638 -1.414 9.417 1.00 97.50 178 ARG A C 1
ATOM 1297 O O . ARG A 1 178 ? -14.676 -1.712 9.988 1.00 97.50 178 ARG A O 1
ATOM 1304 N N . PHE A 1 179 ? -13.148 -0.183 9.380 1.00 97.69 179 PHE A N 1
ATOM 1305 C CA . PHE A 1 179 ? -13.799 0.987 9.965 1.00 97.69 179 PHE A CA 1
ATOM 1306 C C . PHE A 1 179 ? -13.239 2.258 9.317 1.00 97.69 179 PHE A C 1
ATOM 1308 O O . PHE A 1 179 ? -12.297 2.210 8.520 1.00 97.69 179 PHE A O 1
ATOM 1315 N N . LEU A 1 180 ? -13.807 3.410 9.651 1.00 97.31 180 LEU A N 1
ATOM 1316 C CA . LEU A 1 180 ? -13.242 4.713 9.326 1.00 97.31 180 LEU A CA 1
ATOM 1317 C C . LEU A 1 180 ? -12.430 5.244 10.509 1.00 97.31 180 LEU A C 1
ATOM 1319 O O . LEU A 1 180 ? -12.848 5.150 11.661 1.00 97.31 180 LEU A O 1
ATOM 1323 N N . VAL A 1 181 ? -11.291 5.873 10.229 1.00 95.81 181 VAL A N 1
ATOM 1324 C CA . VAL A 1 181 ? -10.587 6.710 11.207 1.00 95.81 181 VAL A CA 1
ATOM 1325 C C . VAL A 1 181 ? -10.853 8.184 10.947 1.00 95.81 181 VAL A C 1
ATOM 1327 O O . VAL A 1 181 ? -10.811 8.639 9.801 1.00 95.81 181 VAL A O 1
ATOM 1330 N N . GLN A 1 182 ? -11.100 8.934 12.015 1.00 94.44 182 GLN A N 1
ATOM 1331 C CA . GLN A 1 182 ? -11.156 10.389 12.014 1.00 94.44 182 GLN A CA 1
ATOM 1332 C C . GLN A 1 182 ? -9.756 10.938 12.310 1.00 94.44 182 GLN A C 1
ATOM 1334 O O . GLN A 1 182 ? -9.161 10.639 13.344 1.00 94.44 182 GLN A O 1
ATOM 1339 N N . VAL A 1 183 ? -9.217 11.746 11.393 1.00 87.31 183 VAL A N 1
ATOM 1340 C CA . VAL A 1 183 ? -7.888 12.355 11.539 1.00 87.31 183 VAL A CA 1
ATOM 1341 C C . VAL A 1 183 ? -8.047 13.840 11.847 1.00 87.31 183 VAL A C 1
ATOM 1343 O O . VAL A 1 183 ? -8.489 14.616 10.994 1.00 87.31 183 VAL A O 1
ATOM 1346 N N . ARG A 1 184 ? -7.709 14.226 13.086 1.00 78.31 184 ARG A N 1
ATOM 1347 C CA . ARG A 1 184 ? -7.712 15.614 13.600 1.00 78.31 184 ARG A CA 1
ATOM 1348 C C . ARG A 1 184 ? -9.002 16.391 13.279 1.00 78.31 184 ARG A C 1
ATOM 1350 O O . ARG A 1 184 ? -8.935 17.566 12.932 1.00 78.31 184 ARG A O 1
ATOM 1357 N N . SER A 1 185 ? -10.157 15.719 13.315 1.00 75.25 185 SER A N 1
ATOM 1358 C CA . SER A 1 185 ? -11.483 16.263 12.949 1.00 75.25 185 SER A CA 1
ATOM 1359 C C . SER A 1 185 ? -11.615 16.842 11.527 1.00 75.25 185 SER A C 1
ATOM 1361 O O . SER A 1 185 ? -12.623 17.467 11.215 1.00 75.25 185 SER A O 1
ATOM 1363 N N . GLN A 1 186 ? -10.630 16.634 10.648 1.00 75.88 186 GLN A N 1
ATOM 1364 C CA . GLN A 1 186 ? -10.572 17.261 9.320 1.00 75.88 186 GLN A CA 1
ATOM 1365 C C . GLN A 1 186 ? -10.973 16.315 8.192 1.00 75.88 186 GLN A C 1
ATOM 1367 O O . GLN A 1 186 ? -11.622 16.733 7.237 1.00 75.88 186 GLN A O 1
ATOM 1372 N N . TYR A 1 187 ? -10.588 15.041 8.280 1.00 84.12 187 TYR A N 1
ATOM 1373 C CA . TYR A 1 187 ? -10.927 14.065 7.251 1.00 84.12 187 TYR A CA 1
ATOM 1374 C C . TYR A 1 187 ? -11.105 12.661 7.820 1.00 84.12 187 TYR A C 1
ATOM 1376 O O . TYR A 1 187 ? -10.504 12.300 8.834 1.00 84.12 187 TYR A O 1
ATOM 1384 N N . ARG A 1 188 ? -11.939 11.876 7.134 1.00 91.44 188 ARG A N 1
ATOM 1385 C CA . ARG A 1 188 ? -12.127 10.449 7.390 1.00 91.44 188 ARG A CA 1
ATOM 1386 C C . ARG A 1 188 ? -11.334 9.635 6.381 1.00 91.44 188 ARG A C 1
ATOM 1388 O O . ARG A 1 188 ? -11.257 10.004 5.209 1.00 91.44 188 ARG A O 1
ATOM 1395 N N . SER A 1 189 ? -10.754 8.536 6.836 1.00 91.06 189 SER A N 1
ATOM 1396 C CA . SER A 1 189 ? -10.038 7.577 5.998 1.00 91.06 189 SER A CA 1
ATOM 1397 C C . SER A 1 189 ? -10.554 6.175 6.287 1.00 91.06 189 SER A C 1
ATOM 1399 O O . SER A 1 189 ? -10.755 5.864 7.459 1.00 91.06 189 SER A O 1
ATOM 1401 N N . PRO A 1 190 ? -10.691 5.299 5.277 1.00 95.19 190 PRO A N 1
ATOM 1402 C CA . PRO A 1 190 ? -10.749 3.865 5.516 1.00 95.19 190 PRO A CA 1
ATOM 1403 C C . PRO A 1 190 ? -9.569 3.420 6.374 1.00 95.19 190 PRO A C 1
ATOM 1405 O O . PRO A 1 190 ? -8.467 3.980 6.266 1.00 95.19 190 PRO A O 1
ATOM 1408 N N . ALA A 1 191 ? -9.813 2.418 7.206 1.00 97.25 191 ALA A N 1
ATOM 1409 C CA . ALA A 1 191 ? -8.800 1.768 8.004 1.00 97.25 191 ALA A CA 1
ATOM 1410 C C . ALA A 1 191 ? -9.044 0.262 8.117 1.00 97.25 191 ALA A C 1
ATOM 1412 O O . ALA A 1 191 ? -10.181 -0.213 8.051 1.00 97.25 191 ALA A O 1
ATOM 1413 N N . PHE A 1 192 ? -7.942 -0.461 8.308 1.00 97.62 192 PHE A N 1
ATOM 1414 C CA . PHE A 1 192 ? -7.919 -1.879 8.626 1.00 97.62 192 PHE A CA 1
ATOM 1415 C C . PHE A 1 192 ? -7.213 -2.069 9.969 1.00 97.62 192 PHE A C 1
ATOM 1417 O O . PHE A 1 192 ? -6.028 -1.752 10.105 1.00 97.62 192 PHE A O 1
ATOM 1424 N N . GLY A 1 193 ? -7.949 -2.552 10.968 1.00 96.50 193 GLY A N 1
ATOM 1425 C CA . GLY A 1 193 ? -7.405 -2.950 12.261 1.00 96.50 193 GLY A CA 1
ATOM 1426 C C . GLY A 1 193 ? -6.928 -4.390 12.196 1.00 96.50 193 GLY A C 1
ATOM 1427 O O . GLY A 1 193 ? -7.742 -5.308 12.185 1.00 96.50 193 GLY A O 1
ATOM 1428 N N . LEU A 1 194 ? -5.616 -4.573 12.156 1.00 92.62 194 LEU A N 1
ATOM 1429 C CA . LEU A 1 194 ? -4.965 -5.873 12.156 1.00 92.62 194 LEU A CA 1
ATOM 1430 C C . LEU A 1 194 ? -4.183 -6.043 13.461 1.00 92.62 194 LEU A C 1
ATOM 1432 O O . LEU A 1 194 ? -3.827 -5.053 14.114 1.00 92.62 194 LEU A O 1
ATOM 1436 N N . PRO A 1 195 ? -3.863 -7.281 13.860 1.00 84.88 195 PRO A N 1
ATOM 1437 C CA . PRO 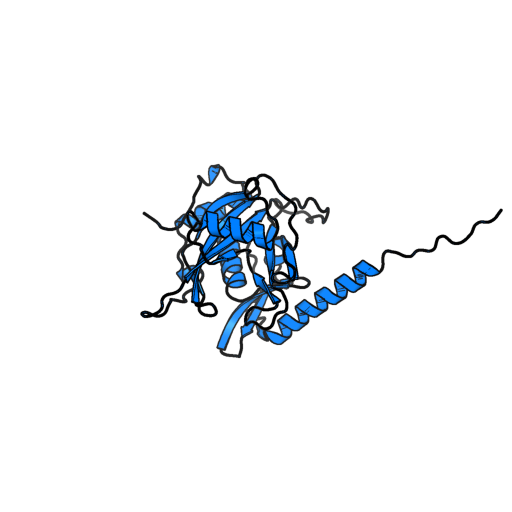A 1 195 ? -3.005 -7.494 15.009 1.00 84.88 195 PRO A CA 1
ATOM 1438 C C . PRO A 1 195 ? -1.672 -6.737 14.846 1.00 84.88 195 PRO A C 1
ATOM 1440 O O . PRO A 1 195 ? -0.877 -7.022 13.950 1.00 84.88 195 PRO A O 1
ATOM 1443 N N . GLY A 1 196 ? -1.398 -5.791 15.748 1.00 87.19 196 GLY A N 1
ATOM 1444 C CA . GLY A 1 196 ? -0.183 -4.960 15.797 1.00 87.19 196 GLY A CA 1
ATOM 1445 C C . GLY A 1 196 ? -0.011 -3.954 14.661 1.00 87.19 196 GLY A C 1
ATOM 1446 O O . GLY A 1 196 ? 1.030 -3.307 14.565 1.00 87.19 196 GLY A O 1
ATOM 1447 N N . MET A 1 197 ? -1.018 -3.814 13.802 1.00 92.81 197 MET A N 1
ATOM 1448 C CA . MET A 1 197 ? -0.948 -3.008 12.591 1.00 92.81 197 MET A CA 1
ATOM 1449 C C . MET A 1 197 ? -2.258 -2.250 12.399 1.00 92.81 197 MET A C 1
ATOM 1451 O O . MET A 1 197 ? -3.323 -2.846 12.263 1.00 92.81 197 MET A O 1
ATOM 1455 N N . LEU A 1 198 ? -2.181 -0.922 12.344 1.00 96.12 198 LEU A N 1
ATOM 1456 C CA . LEU A 1 198 ? -3.278 -0.098 11.848 1.00 96.12 198 LEU A CA 1
ATOM 1457 C C . LEU A 1 198 ? -2.929 0.369 10.439 1.00 96.12 198 LEU A C 1
ATOM 1459 O O . LEU A 1 198 ? -2.033 1.193 10.259 1.00 96.12 198 LEU A O 1
ATOM 1463 N N . VAL A 1 199 ? -3.660 -0.122 9.442 1.00 97.19 199 VAL A N 1
ATOM 1464 C CA . VAL A 1 199 ? -3.529 0.367 8.067 1.00 97.19 199 VAL A CA 1
ATOM 1465 C C . VAL A 1 199 ? -4.524 1.496 7.865 1.00 97.19 199 VAL A C 1
ATOM 1467 O O . VAL A 1 199 ? -5.719 1.285 8.031 1.00 97.19 199 VAL A O 1
ATOM 1470 N N . TRP A 1 200 ? -4.062 2.689 7.504 1.00 95.06 200 TRP A N 1
ATOM 1471 C CA . TRP A 1 200 ? -4.915 3.863 7.293 1.00 95.06 200 TRP A CA 1
ATOM 1472 C C . TRP A 1 200 ? -4.303 4.796 6.236 1.00 95.06 200 TRP A C 1
ATOM 1474 O O . TRP A 1 200 ? -3.247 4.510 5.669 1.00 95.06 200 TRP A O 1
ATOM 1484 N N . GLY A 1 201 ? -4.980 5.901 5.919 1.00 91.56 201 GLY A N 1
ATOM 1485 C CA . GLY A 1 201 ? -4.467 6.917 5.003 1.00 91.56 201 GLY A CA 1
ATOM 1486 C C . GLY A 1 201 ? -4.358 6.422 3.559 1.00 91.56 201 GLY A C 1
ATOM 1487 O O . GLY A 1 201 ? -5.248 5.737 3.053 1.00 91.56 201 GLY A O 1
ATOM 1488 N N . PHE A 1 202 ? -3.265 6.791 2.883 1.00 92.44 202 PHE A N 1
ATOM 1489 C CA . PHE A 1 202 ? -3.026 6.430 1.480 1.00 92.44 202 PHE A CA 1
ATOM 1490 C C . PHE A 1 202 ? -3.063 4.912 1.261 1.00 92.44 202 PHE A C 1
ATOM 1492 O O . PHE A 1 202 ? -3.786 4.442 0.382 1.00 92.44 202 PHE A O 1
ATOM 1499 N N . THR A 1 203 ? -2.353 4.151 2.100 1.00 95.75 203 THR A N 1
ATOM 1500 C CA . THR A 1 203 ? -2.282 2.686 2.018 1.00 95.75 203 THR A CA 1
ATOM 1501 C C . THR A 1 203 ? -3.672 2.058 2.099 1.00 95.75 203 THR A C 1
ATOM 1503 O O . THR A 1 203 ? -4.030 1.235 1.259 1.00 95.75 203 THR A O 1
ATOM 1506 N N . ALA A 1 204 ? -4.499 2.482 3.062 1.00 96.25 204 ALA A N 1
ATOM 1507 C CA . ALA A 1 204 ? -5.845 1.936 3.226 1.00 96.25 204 ALA A CA 1
ATOM 1508 C C . ALA A 1 204 ? -6.816 2.355 2.112 1.00 96.25 204 ALA A C 1
ATOM 1510 O O . ALA A 1 204 ? -7.676 1.561 1.722 1.00 96.25 204 ALA A O 1
ATOM 1511 N N . GLY A 1 205 ? -6.680 3.573 1.579 1.00 95.62 205 GLY A N 1
ATOM 1512 C CA . GLY A 1 205 ? -7.441 4.020 0.412 1.00 95.62 205 GLY A CA 1
ATOM 1513 C C . GLY A 1 205 ? -7.126 3.177 -0.826 1.00 95.62 205 GLY A C 1
ATOM 1514 O O . GLY A 1 205 ? -8.039 2.668 -1.477 1.00 95.62 205 GLY A O 1
ATOM 1515 N N . LEU A 1 206 ? -5.835 2.952 -1.097 1.00 97.38 206 LEU A N 1
ATOM 1516 C CA . LEU A 1 206 ? -5.390 2.110 -2.205 1.00 97.38 206 LEU A CA 1
ATOM 1517 C C . LEU A 1 206 ? -5.836 0.651 -2.026 1.00 97.38 206 LEU A C 1
ATOM 1519 O O . LEU A 1 206 ? -6.386 0.074 -2.961 1.00 97.38 206 LEU A O 1
ATOM 1523 N N . LEU A 1 207 ? -5.681 0.071 -0.830 1.00 97.88 207 LEU A N 1
ATOM 1524 C CA . LEU A 1 207 ? -6.189 -1.273 -0.532 1.00 97.88 207 LEU A CA 1
ATOM 1525 C C . LEU A 1 207 ? -7.700 -1.366 -0.738 1.00 97.88 207 LEU A C 1
ATOM 1527 O O . LEU A 1 207 ? -8.150 -2.283 -1.411 1.00 97.88 207 LEU A O 1
ATOM 1531 N N . THR A 1 208 ? -8.483 -0.415 -0.222 1.00 96.81 208 THR A N 1
ATOM 1532 C CA . THR A 1 208 ? -9.946 -0.407 -0.394 1.00 96.81 208 THR A CA 1
ATOM 1533 C C . THR A 1 208 ? -10.326 -0.480 -1.871 1.00 96.81 208 THR A C 1
ATOM 1535 O O . THR A 1 208 ? -11.066 -1.379 -2.265 1.00 96.81 208 THR A O 1
ATOM 1538 N N . TRP A 1 209 ? -9.741 0.390 -2.697 1.00 97.00 209 TRP A N 1
ATOM 1539 C CA . TRP A 1 209 ? -9.995 0.390 -4.134 1.00 97.00 209 TRP A CA 1
ATOM 1540 C C . TRP A 1 209 ? -9.571 -0.925 -4.804 1.00 97.00 209 TRP A C 1
ATOM 1542 O O . TRP A 1 209 ? -10.329 -1.483 -5.597 1.00 97.00 209 TRP A O 1
ATOM 1552 N N . LEU A 1 210 ? -8.397 -1.466 -4.453 1.00 97.75 210 LEU A N 1
ATOM 1553 C CA . LEU A 1 210 ? -7.910 -2.746 -4.976 1.00 97.75 210 LEU A CA 1
ATOM 1554 C C . LEU A 1 210 ? -8.852 -3.908 -4.647 1.00 97.75 210 LEU A C 1
ATOM 1556 O O . LEU A 1 210 ? -9.140 -4.718 -5.526 1.00 97.75 210 LEU A O 1
ATOM 1560 N N . LEU A 1 211 ? -9.350 -3.985 -3.410 1.00 96.94 211 LEU A N 1
ATOM 1561 C CA . LEU A 1 211 ? -10.294 -5.022 -2.982 1.00 96.94 211 LEU A CA 1
ATOM 1562 C C . LEU A 1 211 ? -11.603 -4.956 -3.788 1.00 96.94 211 LEU A C 1
ATOM 1564 O O . LEU A 1 211 ? -12.133 -6.000 -4.182 1.00 96.94 211 LEU A O 1
ATOM 1568 N N . ASP A 1 212 ? -12.095 -3.749 -4.081 1.00 95.62 212 ASP A N 1
ATOM 1569 C CA . ASP A 1 212 ? -13.308 -3.530 -4.876 1.00 95.62 212 ASP A CA 1
ATOM 1570 C C . ASP A 1 212 ? -13.107 -3.965 -6.341 1.00 95.62 212 ASP A C 1
ATOM 1572 O O . ASP A 1 212 ? -13.873 -4.775 -6.890 1.00 95.62 212 ASP A O 1
ATOM 1576 N N . ILE A 1 213 ? -12.030 -3.498 -6.986 1.00 95.62 213 ILE A N 1
ATOM 1577 C CA . ILE A 1 213 ? -11.753 -3.830 -8.394 1.00 95.62 213 ILE A CA 1
ATOM 1578 C C . ILE A 1 213 ? -11.281 -5.276 -8.590 1.00 95.62 213 ILE A C 1
ATOM 1580 O O . ILE A 1 213 ? -11.462 -5.848 -9.668 1.00 95.62 213 ILE A O 1
ATOM 1584 N N . ALA A 1 214 ? -10.759 -5.922 -7.548 1.00 95.06 214 ALA A N 1
ATOM 1585 C CA . ALA A 1 214 ? -10.474 -7.353 -7.544 1.00 95.06 214 ALA A CA 1
ATOM 1586 C C . ALA A 1 214 ? -11.724 -8.204 -7.269 1.00 95.06 214 ALA A C 1
ATOM 1588 O O . ALA A 1 214 ? -11.781 -9.356 -7.694 1.00 95.06 214 ALA A O 1
ATOM 1589 N N . GLY A 1 215 ? -12.759 -7.621 -6.654 1.00 94.94 215 GLY A N 1
ATOM 1590 C CA . GLY A 1 215 ? -14.038 -8.288 -6.387 1.00 94.94 215 GLY A CA 1
ATOM 1591 C C . GLY A 1 215 ? -13.997 -9.120 -5.114 1.00 94.94 215 GLY A C 1
ATOM 1592 O O . GLY A 1 215 ? -14.764 -10.066 -4.970 1.00 94.94 215 GLY A O 1
ATOM 1593 N N . TRP A 1 216 ? -13.066 -8.786 -4.221 1.00 94.81 216 TRP A N 1
ATOM 1594 C CA . TRP A 1 216 ? -12.877 -9.438 -2.928 1.00 94.81 216 TRP A CA 1
ATOM 1595 C C . TRP A 1 216 ? -13.605 -8.703 -1.805 1.00 94.81 216 TRP A C 1
ATOM 1597 O O . TRP A 1 216 ? -13.835 -9.281 -0.746 1.00 94.81 216 TRP A O 1
ATOM 1607 N N . ALA A 1 217 ? -13.960 -7.435 -2.026 1.00 93.94 217 ALA A N 1
ATOM 1608 C CA . ALA A 1 217 ? -14.629 -6.616 -1.034 1.00 93.94 217 ALA A CA 1
ATOM 1609 C C . ALA A 1 217 ? -15.935 -7.250 -0.533 1.00 93.94 217 ALA A C 1
ATOM 1611 O O . ALA A 1 217 ? -16.755 -7.760 -1.299 1.00 93.94 217 ALA A O 1
ATOM 1612 N N . ARG A 1 218 ? -16.129 -7.174 0.783 1.00 94.56 218 ARG A N 1
ATOM 1613 C CA . ARG A 1 218 ? -17.364 -7.542 1.477 1.00 94.56 218 ARG A CA 1
ATOM 1614 C C . ARG A 1 218 ? -18.012 -6.279 2.052 1.00 94.56 218 ARG A C 1
ATOM 1616 O O . ARG A 1 218 ? -17.276 -5.342 2.375 1.00 94.56 218 ARG A O 1
ATOM 1623 N N . PRO A 1 219 ? -19.348 -6.249 2.213 1.00 95.06 219 PRO A N 1
ATOM 1624 C CA . PRO A 1 219 ? -20.019 -5.176 2.940 1.00 95.06 219 PRO A CA 1
ATOM 1625 C C . PRO A 1 219 ? -19.444 -5.024 4.351 1.00 95.06 219 PRO A C 1
ATOM 1627 O O . PRO A 1 219 ? -19.186 -6.025 5.017 1.00 95.06 219 PRO A O 1
ATOM 1630 N N . TRP A 1 220 ? -19.254 -3.788 4.796 1.00 95.25 220 TRP A N 1
ATOM 1631 C CA . TRP A 1 220 ? -18.733 -3.428 6.115 1.00 95.25 220 TRP A CA 1
ATOM 1632 C C . TRP A 1 220 ? -19.435 -2.157 6.604 1.00 95.25 220 TRP A C 1
ATOM 1634 O O . TRP A 1 220 ? -20.079 -1.474 5.809 1.00 95.25 220 TRP A O 1
ATOM 1644 N N . ASP A 1 221 ? -19.356 -1.883 7.904 1.00 94.38 221 ASP A N 1
ATOM 1645 C CA . ASP A 1 221 ? -20.012 -0.732 8.526 1.00 94.38 221 ASP A CA 1
ATOM 1646 C C . ASP A 1 221 ? -19.187 0.546 8.304 1.00 94.38 221 ASP A C 1
ATOM 1648 O O . ASP A 1 221 ? -18.192 0.786 8.987 1.00 94.38 221 ASP A O 1
ATOM 1652 N N . ASP A 1 222 ? -19.594 1.370 7.338 1.00 90.50 222 ASP A N 1
ATOM 1653 C CA . ASP A 1 222 ? -18.988 2.679 7.075 1.00 90.50 222 ASP A CA 1
ATOM 1654 C C . ASP A 1 222 ? -19.461 3.778 8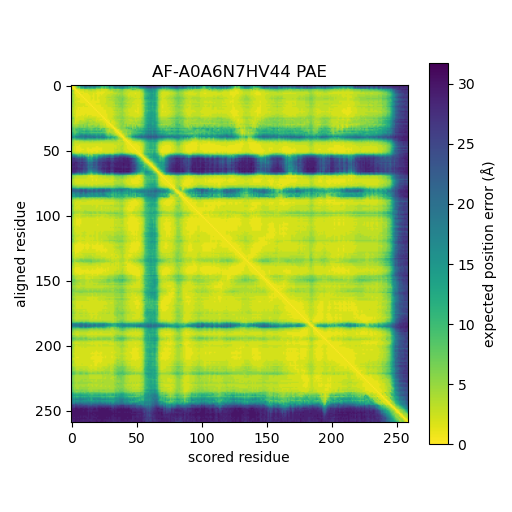.051 1.00 90.50 222 ASP A C 1
ATOM 1656 O O . ASP A 1 222 ? -19.005 4.924 7.970 1.00 90.50 222 ASP A O 1
ATOM 1660 N N . GLY A 1 223 ? -20.319 3.423 9.015 1.00 95.00 223 GLY A N 1
ATOM 1661 C CA . GLY A 1 223 ? -20.695 4.229 10.173 1.00 95.00 223 GLY A CA 1
ATOM 1662 C C . GLY A 1 223 ? -19.790 4.038 11.398 1.00 95.00 223 GLY A C 1
ATOM 1663 O O . GLY A 1 223 ? -19.803 4.899 12.282 1.00 95.00 223 GLY A O 1
ATOM 1664 N N . ASP A 1 224 ? -18.973 2.977 11.453 1.00 96.69 224 ASP A N 1
ATOM 1665 C CA . ASP A 1 224 ? -17.965 2.775 12.505 1.00 96.69 224 ASP A CA 1
ATOM 1666 C C . ASP A 1 224 ? -16.814 3.768 12.305 1.00 96.69 224 ASP A C 1
ATOM 1668 O O . ASP A 1 224 ? -15.916 3.562 11.486 1.00 96.69 224 ASP A O 1
ATOM 1672 N N . VAL A 1 225 ? -16.859 4.885 13.034 1.00 96.75 225 VAL A N 1
ATOM 1673 C CA . VAL A 1 225 ? -15.834 5.932 13.001 1.00 96.75 225 VAL A CA 1
ATOM 1674 C C . VAL A 1 225 ? -15.097 5.968 14.332 1.00 96.75 225 VAL A C 1
ATOM 1676 O O . VAL A 1 225 ? -15.699 6.171 15.386 1.00 96.75 225 VAL A O 1
ATOM 1679 N N . ARG A 1 226 ? -13.773 5.832 14.278 1.00 95.62 226 ARG A N 1
ATOM 1680 C CA . ARG A 1 226 ? -12.889 5.817 15.449 1.00 95.62 226 ARG A CA 1
ATOM 1681 C C . ARG A 1 226 ? -11.888 6.960 15.370 1.00 95.62 226 ARG A C 1
ATOM 1683 O O . ARG A 1 226 ? -11.393 7.279 14.292 1.00 95.62 226 ARG A O 1
ATOM 1690 N N . GLU A 1 227 ? -11.541 7.561 16.500 1.00 95.00 227 GLU A N 1
ATOM 1691 C CA . GLU A 1 227 ? -10.435 8.525 16.536 1.00 95.00 227 GLU A CA 1
ATOM 1692 C C . GLU A 1 227 ? -9.109 7.821 16.215 1.00 95.00 227 GLU A C 1
ATOM 1694 O O . GLU A 1 227 ? -8.854 6.716 16.707 1.00 95.00 227 GLU A O 1
ATOM 1699 N N . LEU A 1 228 ? -8.262 8.451 15.389 1.00 92.75 228 LEU A N 1
ATOM 1700 C CA . LEU A 1 228 ? -7.006 7.847 14.928 1.00 92.75 228 LEU A CA 1
ATOM 1701 C C . LEU A 1 228 ? -6.119 7.392 16.097 1.00 92.75 228 LEU A C 1
ATOM 1703 O O . LEU A 1 228 ? -5.652 6.255 16.099 1.00 92.75 228 LEU A O 1
ATOM 1707 N N . ASP A 1 229 ? -5.947 8.235 17.115 1.00 91.69 229 ASP A N 1
ATOM 1708 C CA . ASP A 1 229 ? -5.092 7.930 18.270 1.00 91.69 229 ASP A CA 1
ATOM 1709 C C . ASP A 1 229 ? -5.623 6.731 19.074 1.00 91.69 229 ASP A C 1
ATOM 1711 O O . ASP A 1 229 ? -4.859 5.892 19.555 1.00 91.69 229 ASP A O 1
ATOM 1715 N N . VAL A 1 230 ? -6.951 6.594 19.163 1.00 93.50 230 VAL A N 1
ATOM 1716 C CA . VAL A 1 230 ? -7.605 5.454 19.822 1.00 93.50 230 VAL A CA 1
ATOM 1717 C C . VAL A 1 230 ? -7.358 4.166 19.037 1.00 93.50 230 VAL A C 1
ATOM 1719 O O . VAL A 1 230 ? -7.054 3.127 19.633 1.00 93.50 230 VAL A O 1
ATOM 1722 N N . ALA A 1 231 ? -7.456 4.227 17.707 1.00 93.62 231 ALA A N 1
ATOM 1723 C CA . ALA A 1 231 ? -7.200 3.091 16.829 1.00 93.62 231 ALA A CA 1
ATOM 1724 C C . ALA A 1 231 ? -5.720 2.664 16.847 1.00 93.62 231 ALA A C 1
ATOM 1726 O O . ALA A 1 231 ? -5.434 1.469 16.942 1.00 93.62 231 ALA A O 1
ATOM 1727 N N . LEU A 1 232 ? -4.783 3.621 16.831 1.00 91.38 232 LEU A N 1
ATOM 1728 C CA . LEU A 1 232 ? -3.342 3.361 16.943 1.00 91.38 232 LEU A CA 1
ATOM 1729 C C . LEU A 1 232 ? -3.011 2.676 18.274 1.00 91.38 232 LEU A C 1
ATOM 1731 O O . LEU A 1 232 ? -2.344 1.640 18.298 1.00 91.38 232 LEU A O 1
ATOM 1735 N N . ALA A 1 233 ? -3.557 3.187 19.381 1.00 90.75 233 ALA A N 1
ATOM 1736 C CA . ALA A 1 233 ? -3.362 2.587 20.695 1.00 90.75 233 ALA A CA 1
ATOM 1737 C C . ALA A 1 233 ? -3.948 1.164 20.787 1.00 90.75 233 ALA A C 1
ATOM 1739 O O . ALA A 1 233 ? -3.395 0.306 21.477 1.00 90.75 233 ALA A O 1
ATOM 1740 N N . ALA A 1 234 ? -5.064 0.886 20.103 1.00 92.25 234 ALA A N 1
ATOM 1741 C CA . ALA A 1 234 ? -5.638 -0.457 20.038 1.00 92.25 234 ALA A CA 1
ATOM 1742 C C . ALA A 1 234 ? -4.737 -1.441 19.274 1.00 92.25 234 ALA A C 1
ATOM 1744 O O . ALA A 1 234 ? -4.518 -2.556 19.755 1.00 92.25 234 ALA A O 1
ATOM 1745 N N . ALA A 1 235 ? -4.166 -1.017 18.142 1.00 89.62 235 ALA A N 1
ATOM 1746 C CA . ALA A 1 235 ? -3.208 -1.823 17.389 1.00 89.62 235 ALA A CA 1
ATOM 1747 C C . ALA A 1 235 ? -1.974 -2.162 18.242 1.00 89.62 235 ALA A C 1
ATOM 1749 O O . ALA A 1 235 ? -1.652 -3.343 18.384 1.00 89.62 235 ALA A O 1
ATOM 1750 N N . ALA A 1 236 ? -1.368 -1.176 18.912 1.00 86.81 236 ALA A N 1
ATOM 1751 C CA . ALA A 1 236 ? -0.211 -1.395 19.787 1.00 86.81 236 ALA A CA 1
ATOM 1752 C C . ALA A 1 236 ? -0.501 -2.391 20.931 1.00 86.81 236 ALA A C 1
ATOM 1754 O O . ALA A 1 236 ? 0.296 -3.287 21.206 1.00 86.81 236 ALA A O 1
ATOM 1755 N N . ARG A 1 237 ? -1.684 -2.317 21.564 1.00 87.19 237 ARG A N 1
ATOM 1756 C CA . ARG A 1 237 ? -2.083 -3.294 22.600 1.00 87.19 237 ARG A CA 1
ATOM 1757 C C . ARG A 1 237 ? -2.179 -4.721 22.055 1.00 87.19 237 ARG A C 1
ATOM 1759 O O . ARG A 1 237 ? -1.738 -5.655 22.717 1.00 87.19 237 ARG A O 1
ATOM 1766 N N . SER A 1 238 ? -2.729 -4.894 20.852 1.00 84.50 238 SER A N 1
ATOM 1767 C CA . SER A 1 238 ? -2.857 -6.219 20.224 1.00 84.50 238 SER A CA 1
ATOM 1768 C C . SER A 1 238 ? -1.511 -6.841 19.818 1.00 84.50 238 SER A C 1
ATOM 1770 O O . SER A 1 238 ? -1.393 -8.063 19.709 1.00 84.50 238 SER A O 1
ATOM 1772 N N . GLU A 1 239 ? -0.482 -6.017 19.607 1.00 80.44 239 GLU A N 1
ATOM 1773 C CA . GLU A 1 239 ? 0.900 -6.470 19.444 1.00 80.44 239 GLU A CA 1
ATOM 1774 C C . GLU A 1 239 ? 1.459 -7.002 20.761 1.00 80.44 239 GLU A C 1
ATOM 1776 O O . GLU A 1 239 ? 1.860 -8.162 20.829 1.00 80.44 239 GLU A O 1
ATOM 1781 N N . ALA A 1 240 ? 1.384 -6.195 21.825 1.00 73.12 240 ALA A N 1
ATOM 1782 C CA . ALA A 1 240 ? 1.895 -6.557 23.144 1.00 73.12 240 ALA A CA 1
ATOM 1783 C C . ALA A 1 240 ? 1.278 -7.863 23.675 1.00 73.12 240 ALA A C 1
ATOM 1785 O O . ALA A 1 240 ? 1.992 -8.721 24.196 1.00 73.12 240 ALA A O 1
ATOM 1786 N N . SER A 1 241 ? -0.034 -8.062 23.490 1.00 76.25 241 SER A N 1
ATOM 1787 C CA . SER A 1 241 ? -0.709 -9.304 23.891 1.00 76.25 241 SER A CA 1
ATOM 1788 C C . SER A 1 241 ? -0.219 -10.541 23.127 1.00 76.25 241 SER A C 1
ATOM 1790 O O . SER A 1 241 ? -0.151 -11.618 23.714 1.00 76.25 241 SER A O 1
ATOM 1792 N N . ARG A 1 242 ? 0.154 -10.416 21.844 1.00 73.88 242 ARG A N 1
ATOM 1793 C CA . ARG A 1 242 ? 0.719 -11.539 21.072 1.00 73.88 242 ARG A CA 1
ATOM 1794 C C . ARG A 1 242 ? 2.146 -11.858 21.483 1.00 73.88 242 ARG A C 1
ATOM 1796 O O . ARG A 1 242 ? 2.468 -13.033 21.617 1.00 73.88 242 ARG A O 1
ATOM 1803 N N . THR A 1 243 ? 2.973 -10.842 21.723 1.00 70.75 243 THR A N 1
ATOM 1804 C CA . THR A 1 243 ? 4.338 -11.046 22.227 1.00 70.75 243 THR A CA 1
ATOM 1805 C C . THR A 1 243 ? 4.309 -11.755 23.582 1.00 70.75 243 THR A C 1
ATOM 1807 O O . THR A 1 243 ? 5.020 -12.735 23.774 1.00 70.75 243 THR A O 1
ATOM 1810 N N . ALA A 1 244 ? 3.413 -11.344 24.488 1.00 62.09 244 ALA A N 1
ATOM 1811 C CA . ALA A 1 244 ? 3.234 -12.005 25.781 1.00 62.09 244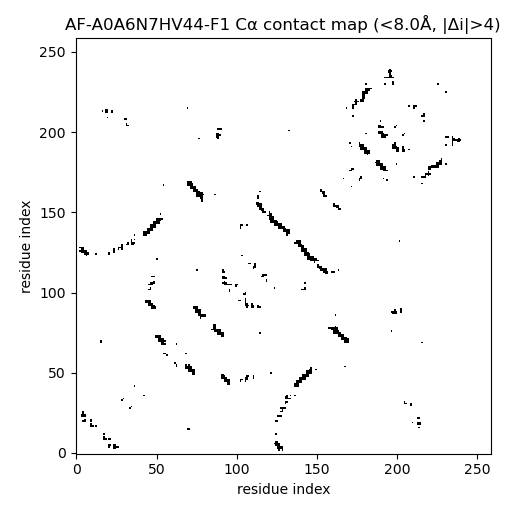 ALA A CA 1
ATOM 1812 C C . ALA A 1 244 ? 2.763 -13.468 25.654 1.00 62.09 244 ALA A C 1
ATOM 1814 O O . ALA A 1 244 ? 3.237 -14.327 26.392 1.00 62.09 244 ALA A O 1
ATOM 1815 N N . ALA A 1 245 ? 1.865 -13.770 24.709 1.00 62.88 245 ALA A N 1
ATOM 1816 C CA . ALA A 1 245 ? 1.391 -15.135 24.465 1.00 62.88 245 ALA A CA 1
ATOM 1817 C C . ALA A 1 245 ? 2.447 -16.038 23.793 1.00 62.88 245 ALA A C 1
ATOM 1819 O O . ALA A 1 245 ? 2.469 -17.240 24.048 1.00 62.88 245 ALA A O 1
ATOM 1820 N N . GLY A 1 246 ? 3.326 -15.477 22.954 1.00 50.62 246 GLY A N 1
ATOM 1821 C CA . GLY A 1 246 ? 4.405 -16.208 22.278 1.00 50.62 246 GLY A CA 1
ATOM 1822 C C . GLY A 1 246 ? 5.580 -16.576 23.190 1.00 50.62 246 GLY A C 1
ATOM 1823 O O . GLY A 1 246 ? 6.178 -17.632 23.011 1.00 50.62 246 GLY A O 1
ATOM 1824 N N . SER A 1 247 ? 5.873 -15.758 24.206 1.00 51.06 247 SER A N 1
ATOM 1825 C CA . SER A 1 247 ? 6.956 -16.013 25.172 1.00 51.06 247 SER A CA 1
ATOM 1826 C C . SER A 1 247 ? 6.605 -17.037 26.265 1.00 51.06 247 SER A C 1
ATOM 1828 O O . SER A 1 247 ? 7.468 -17.392 27.060 1.00 51.06 247 SER A O 1
ATOM 1830 N N . GLY A 1 248 ? 5.357 -17.517 26.328 1.00 42.16 248 GLY A N 1
ATOM 1831 C CA . GLY A 1 248 ? 4.882 -18.479 27.334 1.00 42.16 248 GLY A CA 1
ATOM 1832 C C . GLY A 1 248 ? 5.085 -19.960 26.985 1.00 42.16 248 GLY A C 1
ATOM 1833 O O . GLY A 1 248 ? 4.669 -20.822 27.754 1.00 42.16 248 GLY A O 1
ATOM 1834 N N . VAL A 1 249 ? 5.693 -20.280 25.836 1.00 45.81 249 VAL A N 1
ATOM 1835 C CA . VAL A 1 249 ? 5.947 -21.663 25.391 1.00 45.81 249 VAL A CA 1
ATOM 1836 C C . VAL A 1 249 ? 7.453 -21.917 25.411 1.00 45.81 249 VAL A C 1
ATOM 1838 O O . VAL A 1 249 ? 8.121 -21.842 24.383 1.00 45.81 249 VAL A O 1
ATOM 1841 N N . GLY A 1 250 ? 8.011 -22.161 26.596 1.00 43.69 250 GLY A N 1
ATOM 1842 C CA . GLY A 1 250 ? 9.452 -22.366 26.720 1.00 43.69 250 GLY A CA 1
ATOM 1843 C C . GLY A 1 250 ? 9.985 -22.673 28.111 1.00 43.69 250 GLY A C 1
ATOM 1844 O O . GLY A 1 250 ? 11.150 -22.396 28.334 1.00 43.69 250 GLY A O 1
ATOM 1845 N N . GLU A 1 251 ? 9.193 -23.220 29.038 1.00 39.12 251 GLU A N 1
ATOM 1846 C CA . GLU A 1 251 ? 9.750 -23.812 30.265 1.00 39.12 251 GLU A CA 1
ATOM 1847 C C . GLU A 1 251 ? 8.736 -24.771 30.912 1.00 39.12 251 GLU A C 1
ATOM 1849 O O . GLU A 1 251 ? 7.982 -24.415 31.811 1.00 39.12 251 GLU A O 1
ATOM 1854 N N . THR A 1 252 ? 8.674 -26.010 30.420 1.00 38.28 252 THR A N 1
ATOM 1855 C CA . THR A 1 252 ? 8.190 -27.139 31.228 1.00 38.28 252 THR A CA 1
ATOM 1856 C C . THR A 1 252 ? 9.379 -28.038 31.518 1.00 38.28 252 THR A C 1
ATOM 1858 O O . THR A 1 252 ? 9.689 -28.950 30.755 1.00 38.28 252 THR A O 1
ATOM 1861 N N . ASP A 1 253 ? 10.096 -27.644 32.564 1.00 38.19 253 ASP A N 1
ATOM 1862 C CA . ASP A 1 253 ? 10.567 -28.480 33.668 1.00 38.19 253 ASP A CA 1
ATOM 1863 C C . ASP A 1 253 ? 10.804 -29.969 33.344 1.00 38.19 253 ASP A C 1
ATOM 1865 O O . ASP A 1 253 ? 9.915 -30.815 33.459 1.00 38.19 253 ASP A O 1
ATOM 1869 N N . THR A 1 254 ? 12.035 -30.306 32.954 1.00 44.06 254 THR A N 1
ATOM 1870 C CA . THR A 1 254 ? 12.574 -31.658 33.138 1.00 44.06 254 THR A CA 1
ATOM 1871 C C . THR A 1 254 ? 13.154 -31.755 34.545 1.00 44.06 254 THR A C 1
ATOM 1873 O O . THR A 1 254 ? 14.353 -31.540 34.733 1.00 44.06 254 THR A O 1
ATOM 1876 N N . ALA A 1 255 ? 12.307 -32.090 35.516 1.00 40.97 255 ALA A N 1
ATOM 1877 C CA . ALA A 1 255 ? 12.723 -32.515 36.846 1.00 40.97 255 ALA A CA 1
ATOM 1878 C C . ALA A 1 255 ? 12.455 -34.018 37.033 1.00 40.97 255 ALA A C 1
ATOM 1880 O O . ALA A 1 255 ? 11.337 -34.495 36.868 1.00 40.97 255 ALA A O 1
ATOM 1881 N N . GLU A 1 256 ? 13.543 -34.718 37.362 1.00 41.69 256 GLU A N 1
ATOM 1882 C CA . GLU A 1 256 ? 13.643 -35.938 38.173 1.00 41.69 256 GLU A CA 1
ATOM 1883 C C . GLU A 1 256 ? 12.761 -37.158 37.848 1.00 41.69 256 GLU A C 1
ATOM 1885 O O . GLU A 1 256 ? 11.588 -37.247 38.200 1.00 41.69 256 GLU A O 1
ATOM 1890 N N . ALA A 1 257 ? 13.425 -38.213 37.372 1.00 39.03 257 ALA A N 1
ATOM 1891 C CA . ALA A 1 257 ? 13.152 -39.563 37.852 1.00 39.03 257 ALA A CA 1
ATOM 1892 C C . ALA A 1 257 ? 14.491 -40.272 38.091 1.00 39.03 257 ALA A C 1
ATOM 1894 O O . ALA A 1 257 ? 15.148 -40.752 37.168 1.00 39.03 257 ALA A O 1
ATOM 1895 N N . THR A 1 258 ? 14.901 -40.252 39.353 1.00 49.81 258 THR A N 1
ATOM 1896 C CA . THR A 1 258 ? 15.928 -41.112 39.931 1.00 49.81 258 THR A CA 1
ATOM 1897 C C . THR A 1 258 ? 15.268 -42.447 40.262 1.00 49.81 258 THR A C 1
ATOM 1899 O O . THR A 1 258 ? 14.387 -42.470 41.116 1.00 49.81 258 THR A O 1
ATOM 1902 N N . GLU A 1 259 ? 15.688 -43.528 39.609 1.00 46.47 259 GLU A N 1
ATOM 1903 C CA . GLU A 1 259 ? 15.832 -44.873 40.196 1.00 46.47 259 GLU A CA 1
ATOM 1904 C C . GLU A 1 259 ? 16.708 -45.756 39.300 1.00 46.47 259 GLU A C 1
ATOM 1906 O O . GLU A 1 259 ? 16.479 -45.774 38.068 1.00 46.47 259 GLU A O 1
#

Foldseek 3Di:
DDPKAWPDQLVPDDPLCSLLRNLQNVFDQVLLDPDDFPPPAPFFEKEFEFEWEQQPPPPPPDPPDDPRFFIWTKKFFWDQDPDPRGRAIAGFMDTDDPPQPDRLSRNLVRCCQAWVWDVVQKDFTIWHAFYADVVRSYRYIYTYIYGPPGDHTFGNDNNTTVTMDGGGVVQVQPQVQWEWEQEPVPDIWIWGQDQLHIHTDSRRSNSVSSCVSSVNHDDHDHVRYYYPVVSNVVNNVSNVVVVVVVVPPDDDDPDDDDD

pLDDT: mean 86.11, std 17.35, range [33.19, 98.75]

Sequence (259 aa):
MSTHGPLVDPATVPGWMRRLVRATEHARGDQISRRLPPDDGDPRDASVLVLFANGANPAGAANTAGAGALPDVLLLRRADGGDAHAGQVAFPGGAAEAEDGGPVDTALREAAEETGVRPDGVRPVALLPKLYVPVSNFRVTPVLAHWHRPSPVSVVDPGEVAAVARVPVAELVDPRNRFLVQVRSQYRSPAFGLPGMLVWGFTAGLLTWLLDIAGWARPWDDGDVRELDVALAAAARSEASRTAAGSGVGETDTAEATE

Nearest PDB structures (foldseek):
  5qgk-assembly1_A  TM=7.561E-01  e=9.761E-12  Homo sapiens
  5qhg-assembly1_A  TM=7.518E-01  e=2.413E-11  Homo sapiens
  5t3p-assembly1_A  TM=6.759E-01  e=6.797E-12  Homo sapiens
  1soi-assembly1_A-2  TM=7.273E-01  e=4.278E-08  Deinococcus radiodurans
  1sjy-assembly1_A-2  TM=7.331E-01  e=4.826E-08  Deinococcus radiodurans

Mean predicted aligned error: 7.68 Å

Secondary structure (DSSP, 8-state):
--SSEESS-GGGS-GGGHHHHHHHTT--HHHH------TT--PEEEEEEEEEE-S--TT-----SSSSPPPEEEEEEE-S-SSTTTT-EE-SEEEPPTT--SHHHHHHHHHHHHH---GGGEEEEEEPPPEEETTTTEEEEEEEEEESS------S-TTTEEEEEEEEHHHHS-GGGEEEEEETTTEEEEEEEETTEEEEHHHHHHHHHHHHHHT------TT-EEEHHHHHHHHHHHHHHHHHHHTTSS---------

Solvent-accessible surface area (backbone atoms only — not comparable to full-atom values): 14191 Å² total; per-residue (Å²): 130,79,92,40,13,54,73,48,66,43,85,80,47,60,80,87,46,25,52,36,40,57,46,32,66,74,55,52,37,69,78,58,48,78,55,72,74,57,96,86,56,84,56,46,55,23,10,26,28,49,37,33,38,69,41,72,60,90,82,70,70,77,76,84,82,80,72,83,64,56,36,24,36,46,35,30,26,30,15,84,57,93,58,101,57,41,52,39,35,35,50,36,42,42,67,60,54,94,85,41,90,41,55,65,46,25,9,43,50,33,24,26,60,51,28,48,42,51,60,91,22,49,44,75,36,25,32,43,46,64,39,44,40,80,95,76,44,28,35,32,26,40,29,37,28,32,48,81,44,84,64,72,68,39,59,61,43,66,85,60,24,66,42,59,45,75,45,46,44,62,58,66,37,32,42,91,21,37,32,28,29,36,46,90,89,74,48,76,32,47,27,36,61,40,84,48,36,46,31,38,54,71,48,23,34,48,49,53,45,50,32,53,56,45,68,62,57,53,86,57,54,85,80,46,70,39,52,43,70,60,50,48,53,50,14,52,49,46,34,54,56,49,55,59,62,62,72,69,75,81,82,83,81,91,73,86,84,91,129

Radius of gyration: 19.52 Å; Cα contacts (8 Å, |Δi|>4): 501; chains: 1; bounding box: 40×70×65 Å